Protein AF-0000000070113995 (afdb_homodimer)

Organism: Actinoplanes teichomyceticus (NCBI:txid1867)

Solvent-accessible surface area (backbone atoms only — not comparable to full-atom values): 14780 Å² total; per-residue (Å²): 109,65,54,59,33,52,39,39,31,74,64,71,36,74,70,46,61,69,56,45,50,54,29,48,50,54,39,71,70,33,90,51,42,47,80,46,74,40,69,58,97,86,38,68,43,28,41,28,31,38,36,53,45,68,35,85,77,48,83,46,23,35,23,35,48,79,43,74,37,54,35,78,94,52,57,94,68,55,53,63,59,52,44,51,50,53,49,49,50,52,28,47,75,70,44,25,47,31,38,37,36,67,44,56,58,85,44,57,68,60,50,54,50,42,43,75,74,59,30,40,73,41,49,88,54,30,42,38,29,38,30,75,52,78,81,125,109,64,54,58,33,53,39,40,32,72,65,70,36,74,71,48,60,70,56,44,50,53,29,48,50,55,38,71,70,33,90,52,42,46,81,46,74,38,69,58,97,86,38,67,43,28,41,28,31,37,37,54,46,68,37,85,78,48,84,47,22,35,22,35,47,78,44,74,36,55,37,80,93,51,57,94,69,55,56,64,59,51,43,51,50,50,50,49,52,53,29,47,75,71,44,26,46,30,39,37,37,68,43,54,60,84,44,56,69,62,49,53,52,41,44,75,74,60,32,40,72,41,49,88,54,30,43,38,29,38,32,75,51,76,80,125

Nearest PDB structures (foldseek):
  8a9n-assembly1_B  TM=8.937E-01  e=6.162E-08  Acinetobacter baumannii
  7n1l-assembly7_P  TM=8.438E-01  e=1.157E-08  Brucella abortus 2308
  8a9o-assembly1_A  TM=8.993E-01  e=1.031E-07  Acinetobacter baumannii
  8a9o-assembly1_B  TM=8.921E-01  e=9.666E-08  Acinetobacter baumannii
  4yfj-assembly1_A  TM=7.568E-01  e=9.543E-09  Pseudomonas aeruginosa

Sequence (272 aa):
MPALTALLGQLGYPTTETSVRERLDLWLDEPCSWLIGADDDGALVGVAALHVLPLLERTGRMGRLVALVVDQRYRGRGVGRSLVTAAEEQARAAGCVKMEVTSSRTRTRTHEFYKLLGYEDICSSSARFVKPFTTGMPALTALLGQLGYPTTETSVRERLDLWLDEPCSWLIGADDDGALVGVAALHVLPLLERTGRMGRLVALVVDQRYRGRGVGRSLVTAAEEQARAAGCVKMEVTSSRTRTRTHEFYKLLGYEDICSSSARFVKPFTTG

Radius of gyration: 19.04 Å; Cα contacts (8 Å, |Δi|>4): 532; chains: 2; bounding box: 45×62×41 Å

InterPro domains:
  IPR000182 GNAT domain [PF00583] (15-119)
  IPR000182 GNAT domain [PS51186] (1-136)
  IPR016181 Acyl-CoA N-acyltransferase [SSF55729] (9-123)
  IPR050832 Bacterial Acetyltransferase [PTHR43877] (29-122)

Secondary structure (DSSP, 8-state):
-HHHHHHHHHHT----HHHHHHHHHHHHT-TTEEEEEEEETTEEEEEEEEEEEE-SSSSSEEEEEEEEEE-GGGTTTTHHHHHHHHHHHHHHHTTEEEEEEEEETT-HHHHHHHHHTT-EE-TTTEEEEEEE----/-HHHHHHHHHHT----HHHHHHHHHHHHT-TTEEEEEEEETTEEEEEEEEEEEE-SSSSSEEEEEEEEEE-GGGTTTTHHHHHHHHHHHHHHHTTEEEEEEEEETT-HHHHHHHHHTT-EE-TTTEEEEEEE----

Structure (mmCIF, N/CA/C/O backbone):
data_AF-0000000070113995-model_v1
#
loop_
_entity.id
_entity.type
_entity.pdbx_description
1 polymer 'N-acetylglutamate synthase-like GNAT family acetyltransferase'
#
loop_
_atom_site.group_PDB
_atom_site.id
_atom_site.type_symbol
_atom_site.label_atom_id
_atom_site.label_alt_id
_atom_site.label_comp_id
_atom_site.label_asym_id
_atom_site.label_entity_id
_atom_site.label_seq_id
_atom_site.pdbx_PDB_ins_code
_atom_site.Cartn_x
_atom_site.Cartn_y
_atom_site.Cartn_z
_atom_site.occupancy
_atom_site.B_iso_or_equiv
_atom_site.auth_seq_id
_atom_site.auth_comp_id
_atom_site.auth_asym_id
_atom_site.auth_atom_id
_atom_site.pdbx_PDB_model_num
ATOM 1 N N . MET A 1 1 ? -2.244 15.961 21.953 1 78.31 1 MET A N 1
ATOM 2 C CA . MET A 1 1 ? -2.887 15.148 20.922 1 78.31 1 MET A CA 1
ATOM 3 C C . MET A 1 1 ? -3.781 16 20.031 1 78.31 1 MET A C 1
ATOM 5 O O . MET A 1 1 ? -4.086 15.617 18.906 1 78.31 1 MET A O 1
ATOM 9 N N . PRO A 1 2 ? -4.09 17.219 20.516 1 87.56 2 PRO A N 1
ATOM 10 C CA . PRO A 1 2 ? -4.953 18.109 19.734 1 87.56 2 PRO A CA 1
ATOM 11 C C . PRO A 1 2 ? -4.332 18.516 18.406 1 87.56 2 PRO A C 1
ATOM 13 O O . PRO A 1 2 ? -5.039 18.641 17.406 1 87.56 2 PRO A O 1
ATOM 16 N N . ALA A 1 3 ? -3.051 18.609 18.391 1 94.5 3 ALA A N 1
ATOM 17 C CA . ALA A 1 3 ? -2.402 19.094 17.172 1 94.5 3 ALA A CA 1
ATOM 18 C C . ALA A 1 3 ? -2.543 18.062 16.047 1 94.5 3 ALA A C 1
ATOM 20 O O . ALA A 1 3 ? -2.852 18.438 14.914 1 94.5 3 ALA A O 1
ATOM 21 N N . LEU A 1 4 ? -2.391 16.844 16.406 1 95.5 4 LEU A N 1
ATOM 22 C CA . LEU A 1 4 ? -2.531 15.805 15.398 1 95.5 4 LEU A CA 1
ATOM 23 C C . LEU A 1 4 ? -3.979 15.688 14.93 1 95.5 4 LEU A C 1
ATOM 25 O O . LEU A 1 4 ? -4.238 15.508 13.734 1 95.5 4 LEU A O 1
ATOM 29 N N . THR A 1 5 ? -4.887 15.852 15.852 1 96.94 5 THR A N 1
ATOM 30 C CA . THR A 1 5 ? -6.305 15.828 15.508 1 96.94 5 THR A CA 1
ATOM 31 C C . THR A 1 5 ? -6.637 16.938 14.508 1 96.94 5 THR A C 1
ATOM 33 O O . THR A 1 5 ? -7.312 16.688 13.508 1 96.94 5 THR A O 1
ATOM 36 N N . ALA A 1 6 ? -6.121 18.062 14.789 1 97.06 6 ALA A N 1
ATOM 37 C CA . ALA A 1 6 ? -6.344 19.203 13.906 1 97.06 6 ALA A CA 1
ATOM 38 C C . ALA A 1 6 ? -5.715 18.969 12.539 1 97.06 6 ALA A C 1
ATOM 40 O O . ALA A 1 6 ? -6.312 19.297 11.508 1 97.06 6 ALA A O 1
ATOM 41 N N . LEU A 1 7 ? -4.551 18.422 12.508 1 97.56 7 LEU A N 1
ATOM 42 C CA . LEU A 1 7 ? -3.854 18.141 11.258 1 97.56 7 LEU A CA 1
ATOM 43 C C . LEU A 1 7 ? -4.633 17.141 10.414 1 97.56 7 LEU A C 1
ATOM 45 O O . LEU A 1 7 ? -4.801 17.328 9.211 1 97.56 7 LEU A O 1
ATOM 49 N N . LEU A 1 8 ? -5.129 16.094 11.062 1 96.81 8 LEU A N 1
ATOM 50 C CA . LEU A 1 8 ? -5.895 15.102 10.32 1 96.81 8 LEU A CA 1
ATOM 51 C C . LEU A 1 8 ? -7.184 15.711 9.773 1 96.81 8 LEU A C 1
ATOM 53 O O . LEU A 1 8 ? -7.633 15.352 8.68 1 96.81 8 LEU A O 1
ATOM 57 N N . GLY A 1 9 ? -7.762 16.578 10.539 1 96.62 9 GLY A N 1
ATOM 58 C CA . GLY A 1 9 ? -8.891 17.344 10.016 1 96.62 9 GLY A CA 1
ATOM 59 C C . GLY A 1 9 ? -8.547 18.125 8.766 1 96.62 9 GLY A C 1
ATOM 60 O O . GLY A 1 9 ? -9.312 18.125 7.797 1 96.62 9 GLY A O 1
ATOM 61 N N . GLN A 1 10 ? -7.406 18.781 8.734 1 96.44 10 GLN A N 1
ATOM 62 C CA . GLN A 1 10 ? -6.957 19.562 7.586 1 96.44 10 GLN A CA 1
ATOM 63 C C . GLN A 1 10 ? -6.645 18.656 6.395 1 96.44 10 GLN A C 1
ATOM 65 O O . GLN A 1 10 ? -6.734 19.094 5.242 1 96.44 10 GLN A O 1
ATOM 70 N N . LEU A 1 11 ? -6.285 17.422 6.688 1 95.31 11 LEU A N 1
ATOM 71 C CA . LEU A 1 11 ? -6.031 16.438 5.633 1 95.31 11 LEU A CA 1
ATOM 72 C C . LEU A 1 11 ? -7.324 16.047 4.934 1 95.31 11 LEU A C 1
ATOM 74 O O . LEU A 1 11 ? -7.297 15.531 3.812 1 95.31 11 LEU A O 1
ATOM 78 N N . GLY A 1 12 ? -8.438 16.297 5.602 1 94.12 12 GLY A N 1
ATOM 79 C CA . GLY A 1 12 ? -9.734 15.977 5.02 1 94.12 12 GLY A CA 1
ATOM 80 C C . GLY A 1 12 ? -10.469 14.883 5.762 1 94.12 12 GLY A C 1
ATOM 81 O O . GLY A 1 12 ? -11.469 14.352 5.266 1 94.12 12 GLY A O 1
ATOM 82 N N . TYR A 1 13 ? -9.969 14.562 6.98 1 94.62 13 TYR A N 1
ATOM 83 C CA . TYR A 1 13 ? -10.57 13.477 7.754 1 94.62 13 TYR A CA 1
ATOM 84 C C . TYR A 1 13 ? -10.875 13.93 9.18 1 94.62 13 TYR A C 1
ATOM 86 O O . TYR A 1 13 ? -10.211 13.5 10.125 1 94.62 13 TYR A O 1
ATOM 94 N N . PRO A 1 14 ? -11.898 14.781 9.234 1 93.25 14 PRO A N 1
ATOM 95 C CA . PRO A 1 14 ? -12.266 15.203 10.586 1 93.25 14 PRO A CA 1
ATOM 96 C C . PRO A 1 14 ? -12.523 14.023 11.523 1 93.25 14 PRO A C 1
ATOM 98 O O . PRO A 1 14 ? -13.094 13.016 11.109 1 93.25 14 PRO A O 1
ATOM 101 N N . THR A 1 15 ? -11.992 14.125 12.711 1 94.62 15 THR A N 1
ATOM 102 C CA . THR A 1 15 ? -12.031 13.023 13.672 1 94.62 15 THR A CA 1
ATOM 103 C C . THR A 1 15 ? -11.977 13.555 15.102 1 94.62 15 THR A C 1
ATOM 105 O O . THR A 1 15 ? -12.008 14.766 15.32 1 94.62 15 THR A O 1
ATOM 108 N N . THR A 1 16 ? -12.008 12.68 16.078 1 95.75 16 THR A N 1
ATOM 109 C CA . THR A 1 16 ? -11.961 13.031 17.5 1 95.75 16 THR A CA 1
ATOM 110 C C . THR A 1 16 ? -10.602 12.672 18.094 1 95.75 16 THR A C 1
ATOM 112 O O . THR A 1 16 ? -9.867 11.859 17.531 1 95.75 16 THR A O 1
ATOM 115 N N . GLU A 1 17 ? -10.336 13.281 19.188 1 95.94 17 GLU A N 1
ATOM 116 C CA . GLU A 1 17 ? -9.078 12.969 19.859 1 95.94 17 GLU A CA 1
ATOM 117 C C . GLU A 1 17 ? -9.023 11.5 20.266 1 95.94 17 GLU A C 1
ATOM 119 O O . GLU A 1 17 ? -7.961 10.875 20.219 1 95.94 17 GLU A O 1
ATOM 124 N N . THR A 1 18 ? -10.18 11 20.672 1 95.94 18 THR A N 1
ATOM 125 C CA . THR A 1 18 ? -10.242 9.602 21.078 1 95.94 18 THR A CA 1
ATOM 126 C C . THR A 1 18 ? -9.898 8.68 19.922 1 95.94 18 THR A C 1
ATOM 128 O O . THR A 1 18 ? -9.086 7.77 20.047 1 95.94 18 THR A O 1
ATOM 131 N N . SER A 1 19 ? -10.469 8.961 18.797 1 95.81 19 SER A N 1
ATOM 132 C CA . SER A 1 19 ? -10.195 8.156 17.609 1 95.81 19 SER A CA 1
ATOM 133 C C . SER A 1 19 ? -8.742 8.289 17.172 1 95.81 19 SER A C 1
ATOM 135 O O . SER A 1 19 ? -8.125 7.309 16.75 1 95.81 19 SER A O 1
ATOM 137 N N . VAL A 1 20 ? -8.258 9.484 17.297 1 95.94 20 VAL A N 1
ATOM 138 C CA . VAL A 1 20 ? -6.875 9.727 16.906 1 95.94 20 VAL A CA 1
ATOM 139 C C . VAL A 1 20 ? -5.941 8.93 17.812 1 95.94 20 VAL A C 1
ATOM 141 O O . VAL A 1 20 ? -4.957 8.344 17.344 1 95.94 20 VAL A O 1
ATOM 144 N N . ARG A 1 21 ? -6.23 8.875 19.047 1 94.94 21 ARG A N 1
ATOM 145 C CA . ARG A 1 21 ? -5.422 8.094 19.984 1 94.94 21 ARG A CA 1
ATOM 146 C C . ARG A 1 21 ? -5.422 6.617 19.609 1 94.94 21 ARG A C 1
ATOM 148 O O . ARG A 1 21 ? -4.375 5.969 19.625 1 94.94 21 ARG A O 1
ATOM 155 N N . GLU A 1 22 ? -6.527 6.125 19.25 1 94.31 22 GLU A N 1
ATOM 156 C CA . GLU A 1 22 ? -6.648 4.73 18.844 1 94.31 22 GLU A CA 1
ATOM 157 C C . GLU A 1 22 ? -5.82 4.457 17.594 1 94.31 22 GLU A C 1
ATOM 159 O O . GLU A 1 22 ? -5.117 3.445 17.516 1 94.31 22 GLU A O 1
ATOM 164 N N . ARG A 1 23 ? -5.922 5.367 16.703 1 94.69 23 ARG A N 1
ATOM 165 C CA . ARG A 1 23 ? -5.176 5.223 15.453 1 94.69 23 ARG A CA 1
ATOM 166 C C . ARG A 1 23 ? -3.674 5.305 15.703 1 94.69 23 ARG A C 1
ATOM 168 O O . ARG A 1 23 ? -2.898 4.547 15.109 1 94.69 23 ARG A O 1
ATOM 175 N N . LEU A 1 24 ? -3.334 6.199 16.547 1 93.75 24 LEU A N 1
ATOM 176 C CA . LEU A 1 24 ? -1.927 6.352 16.891 1 93.75 24 LEU A CA 1
ATOM 177 C C . LEU A 1 24 ? -1.391 5.086 17.547 1 93.75 24 LEU A C 1
ATOM 179 O O . LEU A 1 24 ? -0.279 4.645 17.25 1 93.75 24 LEU A O 1
ATOM 183 N N . ASP A 1 25 ? -2.148 4.492 18.375 1 92.62 25 ASP A N 1
ATOM 184 C CA . ASP A 1 25 ? -1.747 3.248 19.031 1 92.62 25 ASP A CA 1
ATOM 185 C C . ASP A 1 25 ? -1.516 2.143 18 1 92.62 25 ASP A C 1
ATOM 187 O O . ASP A 1 25 ? -0.512 1.431 18.062 1 92.62 25 ASP A O 1
ATOM 191 N N . LEU A 1 26 ? -2.41 2.041 17.062 1 90.12 26 LEU A N 1
ATOM 192 C CA . LEU A 1 26 ? -2.268 1.046 16.016 1 90.12 26 LEU A CA 1
ATOM 193 C C . LEU A 1 26 ? -1.009 1.303 15.188 1 90.12 26 LEU A C 1
ATOM 195 O O . LEU A 1 26 ? -0.277 0.367 14.859 1 90.12 26 LEU A O 1
ATOM 199 N N . TRP A 1 27 ? -0.804 2.557 14.945 1 92.38 27 TRP A N 1
ATOM 200 C CA . TRP A 1 27 ? 0.33 2.936 14.109 1 92.38 27 TRP A CA 1
ATOM 201 C C . TRP A 1 27 ? 1.648 2.686 14.836 1 92.38 27 TRP A C 1
ATOM 203 O O . TRP A 1 27 ? 2.58 2.117 14.258 1 92.38 27 TRP A O 1
ATOM 213 N N . LEU A 1 28 ? 1.677 3.037 16.047 1 89.31 28 LEU A N 1
ATOM 214 C CA . LEU A 1 28 ? 2.916 2.961 16.812 1 89.31 28 LEU A CA 1
ATOM 215 C C . LEU A 1 28 ? 3.23 1.519 17.188 1 89.31 28 LEU A C 1
ATOM 217 O O . LEU A 1 28 ? 4.387 1.179 17.453 1 89.31 28 LEU A O 1
ATOM 221 N N . ASP A 1 29 ? 2.301 0.666 17.172 1 88.56 29 ASP A N 1
ATOM 222 C CA . ASP A 1 29 ? 2.48 -0.744 17.5 1 88.56 29 ASP A CA 1
ATOM 223 C C . ASP A 1 29 ? 2.971 -1.537 16.297 1 88.56 29 ASP A C 1
ATOM 225 O O . ASP A 1 29 ? 3.328 -2.711 16.422 1 88.56 29 ASP A O 1
ATOM 229 N N . GLU A 1 30 ? 2.979 -0.897 15.203 1 90.25 30 GLU A N 1
ATOM 230 C CA . GLU A 1 30 ? 3.379 -1.572 13.969 1 90.25 30 GLU A CA 1
ATOM 231 C C . GLU A 1 30 ? 4.855 -1.342 13.672 1 90.25 30 GLU A C 1
ATOM 233 O O . GLU A 1 30 ? 5.262 -0.227 13.336 1 90.25 30 GLU A O 1
ATOM 238 N N . PRO A 1 31 ? 5.699 -2.393 13.711 1 87.69 31 PRO A N 1
ATOM 239 C CA . PRO A 1 31 ? 7.148 -2.213 13.57 1 87.69 31 PRO A CA 1
ATOM 240 C C . PRO A 1 31 ? 7.547 -1.657 12.211 1 87.69 31 PRO A C 1
ATOM 242 O O . PRO A 1 31 ? 8.625 -1.08 12.062 1 87.69 31 PRO A O 1
ATOM 245 N N . CYS A 1 32 ? 6.77 -1.752 11.219 1 91.31 32 CYS A N 1
ATOM 246 C CA . CYS A 1 32 ? 7.137 -1.307 9.875 1 91.31 32 CYS A CA 1
ATOM 247 C C . CYS A 1 32 ? 6.531 0.06 9.57 1 91.31 32 CYS A C 1
ATOM 249 O O . CYS A 1 32 ? 6.438 0.457 8.414 1 91.31 32 CYS A O 1
ATOM 251 N N . SER A 1 33 ? 6.148 0.762 10.68 1 95.44 33 SER A N 1
ATOM 252 C CA . SER A 1 33 ? 5.508 2.061 10.5 1 95.44 33 SER A CA 1
ATOM 253 C C . SER A 1 33 ? 6.262 3.158 11.242 1 95.44 33 SER A C 1
ATOM 255 O O . SER A 1 33 ? 6.816 2.922 12.312 1 95.44 33 SER A O 1
ATOM 257 N N . TRP A 1 34 ? 6.258 4.367 10.633 1 96.5 34 TRP A N 1
ATOM 258 C CA . TRP A 1 34 ? 6.867 5.547 11.242 1 96.5 34 TRP A CA 1
ATOM 259 C C . TRP A 1 34 ? 5.953 6.762 11.109 1 96.5 34 TRP A C 1
ATOM 261 O O . TRP A 1 34 ? 5.344 6.977 10.055 1 96.5 34 TRP A O 1
ATOM 271 N N . LEU A 1 35 ? 5.844 7.434 12.203 1 96.56 35 LEU A N 1
ATOM 272 C CA . LEU A 1 35 ? 5.246 8.766 12.195 1 96.56 35 LEU A CA 1
ATOM 273 C C . LEU A 1 35 ? 6.316 9.836 12.375 1 96.56 35 LEU A C 1
ATOM 275 O O . LEU A 1 35 ? 6.992 9.883 13.406 1 96.56 35 LEU A O 1
ATOM 279 N N . ILE A 1 36 ? 6.426 10.672 11.344 1 97.62 36 ILE A N 1
ATOM 280 C CA . ILE A 1 36 ? 7.438 11.719 11.336 1 97.62 36 ILE A CA 1
ATOM 281 C C . ILE A 1 36 ? 6.773 13.078 11.531 1 97.62 36 ILE A C 1
ATOM 283 O O . ILE A 1 36 ? 5.902 13.469 10.742 1 97.62 36 ILE A O 1
ATOM 287 N N . GLY A 1 37 ? 7.195 13.766 12.539 1 97.69 37 GLY A N 1
ATOM 288 C CA . GLY A 1 37 ? 6.609 15.062 12.852 1 97.69 37 GLY A CA 1
ATOM 289 C C . GLY A 1 37 ? 7.539 16.219 12.539 1 97.69 37 GLY A C 1
ATOM 290 O O . GLY A 1 37 ? 8.758 16.109 12.68 1 97.69 37 GLY A O 1
ATOM 291 N N . ALA A 1 38 ? 6.918 17.281 12.023 1 98.25 38 ALA A N 1
ATOM 292 C CA . ALA A 1 38 ? 7.594 18.578 11.93 1 98.25 38 ALA A CA 1
ATOM 293 C C . ALA A 1 38 ? 7.234 19.469 13.117 1 98.25 38 ALA A C 1
ATOM 295 O O . ALA A 1 38 ? 6.055 19.656 13.422 1 98.25 38 ALA A O 1
ATOM 296 N N . ASP A 1 39 ? 8.211 19.984 13.695 1 96.75 39 ASP A N 1
ATOM 297 C CA . ASP A 1 39 ? 8.047 20.781 14.898 1 96.75 39 ASP A CA 1
ATOM 298 C C . ASP A 1 39 ? 8.523 22.219 14.672 1 96.75 39 ASP A C 1
ATOM 300 O O . ASP A 1 39 ? 9.57 22.438 14.055 1 96.75 39 ASP A O 1
ATOM 304 N N . ASP A 1 40 ? 7.652 23.125 14.969 1 96.25 40 ASP A N 1
ATOM 305 C CA . ASP A 1 40 ? 8.047 24.531 15.016 1 96.25 40 ASP A CA 1
ATOM 306 C C . ASP A 1 40 ? 7.953 25.078 16.438 1 96.25 40 ASP A C 1
ATOM 308 O O . ASP A 1 40 ? 6.871 25.469 16.891 1 96.25 40 ASP A O 1
ATOM 312 N N . ASP A 1 41 ? 9.172 25.172 17.141 1 95.19 41 ASP A N 1
ATOM 313 C CA . ASP A 1 41 ? 9.266 25.719 18.484 1 95.19 41 ASP A CA 1
ATOM 314 C C . ASP A 1 41 ? 8.312 24.984 19.438 1 95.19 41 ASP A C 1
ATOM 316 O O . ASP A 1 41 ? 7.547 25.625 20.156 1 95.19 41 ASP A O 1
ATOM 320 N N . GLY A 1 42 ? 8.156 23.656 19.297 1 94.31 42 GLY A N 1
ATOM 321 C CA . GLY A 1 42 ? 7.371 22.828 20.203 1 94.31 42 GLY A CA 1
ATOM 322 C C . GLY A 1 42 ? 5.988 22.516 19.672 1 94.31 42 GLY A C 1
ATOM 323 O O . GLY A 1 42 ? 5.277 21.672 20.25 1 94.31 42 GLY A O 1
ATOM 324 N N . ALA A 1 43 ? 5.641 23.172 18.609 1 95.56 43 ALA A N 1
ATOM 325 C CA . ALA A 1 43 ? 4.324 22.938 18.016 1 95.56 43 ALA A CA 1
ATOM 326 C C . ALA A 1 43 ? 4.414 21.969 16.844 1 95.56 43 ALA A C 1
ATOM 328 O O . ALA A 1 43 ? 5.262 22.125 15.961 1 95.56 43 ALA A O 1
ATOM 329 N N . LEU A 1 44 ? 3.586 20.938 16.875 1 97.56 44 LEU A N 1
ATOM 330 C CA . LEU A 1 44 ? 3.479 20.031 15.734 1 97.56 44 LEU A CA 1
ATOM 331 C C . LEU A 1 44 ? 2.791 20.734 14.555 1 97.56 44 LEU A C 1
ATOM 333 O O . LEU A 1 44 ? 1.606 21.062 14.633 1 97.56 44 LEU A O 1
ATOM 337 N N . VAL A 1 45 ? 3.57 20.906 13.461 1 98.25 45 VAL A N 1
ATOM 338 C CA . VAL A 1 45 ? 3.018 21.703 12.383 1 98.25 45 VAL A CA 1
ATOM 339 C C . VAL A 1 45 ? 2.836 20.844 11.133 1 98.25 45 VAL A C 1
ATOM 341 O O . VAL A 1 45 ? 2.34 21.312 10.109 1 98.25 45 VAL A O 1
ATOM 344 N N . GLY A 1 46 ? 3.244 19.609 11.172 1 98.5 46 GLY A N 1
ATOM 345 C CA . GLY A 1 46 ? 3.064 18.672 10.07 1 98.5 46 GLY A CA 1
ATOM 346 C C . GLY A 1 46 ? 3.4 17.234 10.445 1 98.5 46 GLY A C 1
ATOM 347 O O . GLY A 1 46 ? 4.07 17 11.453 1 98.5 46 GLY A O 1
ATOM 348 N N . VAL A 1 47 ? 2.893 16.344 9.68 1 98.06 47 VAL A N 1
ATOM 349 C CA . VAL A 1 47 ? 3.146 14.922 9.93 1 98.06 47 VAL A CA 1
ATOM 350 C C . VAL A 1 47 ? 3.191 14.164 8.602 1 98.06 47 VAL A C 1
ATOM 352 O O . VAL A 1 47 ? 2.473 14.508 7.66 1 98.06 47 VAL A O 1
ATOM 355 N N . ALA A 1 48 ? 4.121 13.258 8.508 1 98.38 48 ALA A N 1
ATOM 356 C CA . ALA A 1 48 ? 4.176 12.234 7.469 1 98.38 48 ALA A CA 1
ATOM 357 C C . ALA A 1 48 ? 4.094 10.836 8.07 1 98.38 48 ALA A C 1
ATOM 359 O O . ALA A 1 48 ? 4.738 10.555 9.086 1 98.38 48 ALA A O 1
ATOM 360 N N . ALA A 1 49 ? 3.268 10.008 7.547 1 98.06 49 ALA A N 1
ATOM 361 C CA . ALA A 1 49 ? 3.129 8.625 8 1 98.06 49 ALA A CA 1
ATOM 362 C C . ALA A 1 49 ? 3.627 7.648 6.941 1 98.06 49 ALA A C 1
ATOM 364 O O . ALA A 1 49 ? 3.115 7.625 5.82 1 98.06 49 ALA A O 1
ATOM 365 N N . LEU A 1 50 ? 4.617 6.848 7.309 1 98.25 50 LEU A N 1
ATOM 366 C CA . LEU A 1 50 ? 5.293 5.926 6.402 1 98.25 50 LEU A CA 1
ATOM 367 C C . LEU A 1 50 ? 5.102 4.48 6.852 1 98.25 50 LEU A C 1
ATOM 369 O O . LEU A 1 50 ? 5.234 4.172 8.039 1 98.25 50 LEU A O 1
ATOM 373 N N . HIS A 1 51 ? 4.688 3.676 5.938 1 97.81 51 HIS A N 1
ATOM 374 C CA . HIS A 1 51 ? 4.688 2.234 6.156 1 97.81 51 HIS A CA 1
ATOM 375 C C . HIS A 1 51 ? 5.531 1.518 5.105 1 97.81 51 HIS A C 1
ATOM 377 O O . HIS A 1 51 ? 5.465 1.847 3.92 1 97.81 51 HIS A O 1
ATOM 383 N N . VAL A 1 52 ? 6.328 0.566 5.586 1 96.88 52 VAL A N 1
ATOM 384 C CA . VAL A 1 52 ? 7.203 -0.178 4.688 1 96.88 52 VAL A CA 1
ATOM 385 C C . VAL A 1 52 ? 6.707 -1.615 4.551 1 96.88 52 VAL A C 1
ATOM 387 O O . VAL A 1 52 ? 6.316 -2.238 5.543 1 96.88 52 VAL A O 1
ATOM 390 N N . LEU A 1 53 ? 6.707 -2.152 3.336 1 96.44 53 LEU A N 1
ATOM 391 C CA . LEU A 1 53 ? 6.293 -3.531 3.096 1 96.44 53 LEU A CA 1
ATOM 392 C C . LEU A 1 53 ? 7.242 -4.223 2.125 1 96.44 53 LEU A C 1
ATOM 394 O O . LEU A 1 53 ? 7.809 -3.576 1.238 1 96.44 53 LEU A O 1
ATOM 398 N N . PRO A 1 54 ? 7.434 -5.539 2.283 1 95.38 54 PRO A N 1
ATOM 399 C CA . PRO A 1 54 ? 8.305 -6.266 1.36 1 95.38 54 PRO A CA 1
ATOM 400 C C . PRO A 1 54 ? 7.676 -6.473 -0.014 1 95.38 54 PRO A C 1
ATOM 402 O O . PRO A 1 54 ? 6.449 -6.527 -0.132 1 95.38 54 PRO A O 1
ATOM 405 N N . LEU A 1 55 ? 8.516 -6.547 -0.991 1 94.31 55 LEU A N 1
ATOM 406 C CA . LEU A 1 55 ? 8.094 -6.855 -2.354 1 94.31 55 LEU A CA 1
ATOM 407 C C . LEU A 1 55 ? 8.312 -8.336 -2.666 1 94.31 55 LEU A C 1
ATOM 409 O O . LEU A 1 55 ? 9.188 -8.977 -2.084 1 94.31 55 LEU A O 1
ATOM 413 N N . LEU A 1 56 ? 7.477 -8.82 -3.516 1 92.69 56 LEU A N 1
ATOM 414 C CA . LEU A 1 56 ? 7.688 -10.195 -3.945 1 92.69 56 LEU A CA 1
ATOM 415 C C . LEU A 1 56 ? 8.156 -10.25 -5.395 1 92.69 56 LEU A C 1
ATOM 417 O O . LEU A 1 56 ? 8.734 -11.25 -5.828 1 92.69 56 LEU A O 1
ATOM 421 N N . GLU A 1 57 ? 7.91 -9.141 -6.141 1 89.56 57 GLU A N 1
ATOM 422 C CA . GLU A 1 57 ? 8.273 -9.109 -7.551 1 89.56 57 GLU A CA 1
ATOM 423 C C . GLU A 1 57 ? 9.758 -8.812 -7.734 1 89.56 57 GLU A C 1
ATOM 425 O O . GLU A 1 57 ? 10.32 -9.047 -8.805 1 89.56 57 GLU A O 1
ATOM 430 N N . ARG A 1 58 ? 10.398 -8.266 -6.793 1 90.5 58 ARG A N 1
ATOM 431 C CA . ARG A 1 58 ? 11.836 -8.031 -6.754 1 90.5 58 ARG A CA 1
ATOM 432 C C . ARG A 1 58 ? 12.352 -8.016 -5.32 1 90.5 58 ARG A C 1
ATOM 434 O O . ARG A 1 58 ? 11.57 -7.863 -4.375 1 90.5 58 ARG A O 1
ATOM 441 N N . THR A 1 59 ? 13.664 -8.188 -5.227 1 92.88 59 THR A N 1
ATOM 442 C CA . THR A 1 59 ? 14.258 -8.156 -3.893 1 92.88 59 THR A CA 1
ATOM 443 C C . THR A 1 59 ? 14.258 -6.73 -3.336 1 92.88 59 THR A C 1
ATOM 445 O O . THR A 1 59 ? 14.773 -5.812 -3.973 1 92.88 59 THR A O 1
ATOM 448 N N . GLY A 1 60 ? 13.68 -6.547 -2.205 1 93.81 60 GLY A N 1
ATOM 449 C CA . GLY A 1 60 ? 13.609 -5.242 -1.566 1 93.81 60 GLY A CA 1
ATOM 450 C C . GLY A 1 60 ? 12.258 -4.945 -0.949 1 93.81 60 GLY A C 1
ATOM 451 O O . GLY A 1 60 ? 11.469 -5.859 -0.707 1 93.81 60 GLY A O 1
ATOM 452 N N . ARG A 1 61 ? 12.117 -3.658 -0.604 1 96.19 61 ARG A N 1
ATOM 453 C CA . ARG A 1 61 ? 10.891 -3.176 0.02 1 96.19 61 ARG A CA 1
ATOM 454 C C . ARG A 1 61 ? 10.367 -1.93 -0.688 1 96.19 61 ARG A C 1
ATOM 456 O O . ARG A 1 61 ? 11.039 -1.38 -1.562 1 96.19 61 ARG A O 1
ATOM 463 N N . MET A 1 62 ? 9.156 -1.606 -0.396 1 97.19 62 MET A N 1
ATOM 464 C CA . MET A 1 62 ? 8.562 -0.351 -0.844 1 97.19 62 MET A CA 1
ATOM 465 C C . MET A 1 62 ? 8.031 0.454 0.339 1 97.19 62 MET A C 1
ATOM 467 O O . MET A 1 62 ? 7.566 -0.118 1.325 1 97.19 62 MET A O 1
ATOM 471 N N . GLY A 1 63 ? 8.258 1.75 0.218 1 98.25 63 GLY A N 1
ATOM 472 C CA . GLY A 1 63 ? 7.656 2.652 1.187 1 98.25 63 GLY A CA 1
ATOM 473 C C . GLY A 1 63 ? 6.32 3.207 0.735 1 98.25 63 GLY A C 1
ATOM 474 O O . GLY A 1 63 ? 6.195 3.707 -0.385 1 98.25 63 GLY A O 1
ATOM 475 N N . ARG A 1 64 ? 5.34 3.072 1.561 1 98.44 64 ARG A N 1
ATOM 476 C CA . ARG A 1 64 ? 4.031 3.682 1.345 1 98.44 64 ARG A CA 1
ATOM 477 C C . ARG A 1 64 ? 3.838 4.902 2.238 1 98.44 64 ARG A C 1
ATOM 479 O O . ARG A 1 64 ? 3.77 4.777 3.463 1 98.44 64 ARG A O 1
ATOM 486 N N . LEU A 1 65 ? 3.838 6.086 1.631 1 98.44 65 LEU A N 1
ATOM 487 C CA . LEU A 1 65 ? 3.459 7.293 2.361 1 98.44 65 LEU A CA 1
ATOM 488 C C . LEU A 1 65 ? 1.943 7.402 2.482 1 98.44 65 LEU A C 1
ATOM 490 O O . LEU A 1 65 ? 1.262 7.746 1.515 1 98.44 65 LEU A O 1
ATOM 494 N N . VAL A 1 66 ? 1.41 7.176 3.682 1 97 66 VAL A N 1
ATOM 495 C CA . VAL A 1 66 ? -0.021 6.98 3.891 1 97 66 VAL A CA 1
ATOM 496 C C . VAL A 1 66 ? -0.684 8.32 4.219 1 97 66 VAL A C 1
ATOM 498 O O . VAL A 1 66 ? -1.902 8.461 4.09 1 97 66 VAL A O 1
ATOM 501 N N . ALA A 1 67 ? 0.092 9.25 4.727 1 96.88 67 ALA A N 1
ATOM 502 C CA . ALA A 1 67 ? -0.422 10.578 5.047 1 96.88 67 ALA A CA 1
ATOM 503 C C . ALA A 1 67 ? 0.688 11.617 4.996 1 96.88 67 ALA A C 1
ATOM 505 O O . ALA A 1 67 ? 1.831 11.344 5.367 1 96.88 67 ALA A O 1
ATOM 506 N N . LEU A 1 68 ? 0.356 12.75 4.5 1 98 68 LEU A N 1
ATOM 507 C CA . LEU A 1 68 ? 1.157 13.969 4.559 1 98 68 LEU A CA 1
ATOM 508 C C . LEU A 1 68 ? 0.273 15.195 4.77 1 98 68 LEU A C 1
ATOM 510 O O . LEU A 1 68 ? -0.61 15.477 3.955 1 98 68 LEU A O 1
ATOM 514 N N . VAL A 1 69 ? 0.534 15.867 5.887 1 97.69 69 VAL A N 1
ATOM 515 C CA . VAL A 1 69 ? -0.254 17.062 6.133 1 97.69 69 VAL A CA 1
ATOM 516 C C . VAL A 1 69 ? 0.605 18.109 6.84 1 97.69 69 VAL A C 1
ATOM 518 O O . VAL A 1 69 ? 1.396 17.781 7.727 1 97.69 69 VAL A O 1
ATOM 521 N N . VAL A 1 70 ? 0.549 19.266 6.34 1 98.25 70 VAL A N 1
ATOM 522 C CA . VAL A 1 70 ? 1.163 20.453 6.938 1 98.25 70 VAL A CA 1
ATOM 523 C C . VAL A 1 70 ? 0.079 21.453 7.348 1 98.25 70 VAL A C 1
ATOM 525 O O . VAL A 1 70 ? -0.865 21.688 6.594 1 98.25 70 VAL A O 1
ATOM 528 N N . ASP A 1 71 ? 0.209 21.938 8.516 1 98.19 71 ASP A N 1
ATOM 529 C CA . ASP A 1 71 ? -0.71 22.984 8.938 1 98.19 71 ASP A CA 1
ATOM 530 C C . ASP A 1 71 ? -0.811 24.094 7.887 1 98.19 71 ASP A C 1
ATOM 532 O O . ASP A 1 71 ? 0.203 24.516 7.328 1 98.19 71 ASP A O 1
ATOM 536 N N . GLN A 1 72 ? -2.031 24.516 7.645 1 97.38 72 GLN A N 1
ATOM 537 C CA . GLN A 1 72 ? -2.291 25.5 6.594 1 97.38 72 GLN A CA 1
ATOM 538 C C . GLN A 1 72 ? -1.45 26.766 6.789 1 97.38 72 GLN A C 1
ATOM 540 O O . GLN A 1 72 ? -1.016 27.375 5.82 1 97.38 72 GLN A O 1
ATOM 545 N N . ARG A 1 73 ? -1.133 27.156 8.047 1 96.94 73 ARG A N 1
ATOM 546 C CA . ARG A 1 73 ? -0.397 28.375 8.375 1 96.94 73 ARG A CA 1
ATOM 547 C C . ARG A 1 73 ? 1.078 28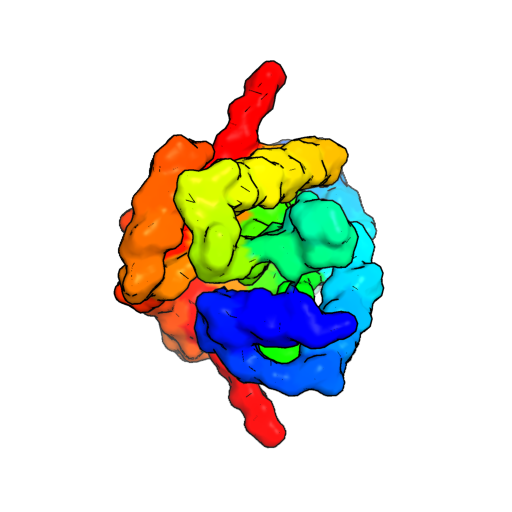.234 8.016 1 96.94 73 ARG A C 1
ATOM 549 O O . ARG A 1 73 ? 1.8 29.219 7.934 1 96.94 73 ARG A O 1
ATOM 556 N N . TYR A 1 74 ? 1.459 26.984 7.758 1 97.25 74 TYR A N 1
ATOM 557 C CA . TYR A 1 74 ? 2.883 26.75 7.562 1 97.25 74 TYR A CA 1
ATOM 558 C C . TYR A 1 74 ? 3.158 26.219 6.156 1 97.25 74 TYR A C 1
ATOM 560 O O . TYR A 1 74 ? 4.273 25.797 5.855 1 97.25 74 TYR A O 1
ATOM 568 N N . ARG A 1 75 ? 2.191 26.219 5.289 1 96.56 75 ARG A N 1
ATOM 569 C CA . ARG A 1 75 ? 2.359 25.734 3.924 1 96.56 75 ARG A CA 1
ATOM 570 C C . ARG A 1 75 ? 3.115 26.75 3.074 1 96.56 75 ARG A C 1
ATOM 572 O O . ARG A 1 75 ? 3.16 27.938 3.41 1 96.56 75 ARG A O 1
ATOM 579 N N . GLY A 1 76 ? 3.756 26.266 2.074 1 95.25 76 GLY A N 1
ATOM 580 C CA . GLY A 1 76 ? 4.527 27.125 1.198 1 95.25 76 GLY A CA 1
ATOM 581 C C . GLY A 1 76 ? 5.859 27.547 1.796 1 95.25 76 GLY A C 1
ATOM 582 O O . GLY A 1 76 ? 6.504 28.469 1.297 1 95.25 76 GLY A O 1
ATOM 583 N N . ARG A 1 77 ? 6.309 26.828 2.85 1 96.31 77 ARG A N 1
ATOM 584 C CA . ARG A 1 77 ? 7.535 27.203 3.553 1 96.31 77 ARG A CA 1
ATOM 585 C C . ARG A 1 77 ? 8.539 26.047 3.529 1 96.31 77 ARG A C 1
ATOM 587 O O . ARG A 1 77 ? 9.531 26.078 4.27 1 96.31 77 ARG A O 1
ATOM 594 N N . GLY A 1 78 ? 8.242 25 2.82 1 97.56 78 GLY A N 1
ATOM 595 C CA . GLY A 1 78 ? 9.188 23.906 2.676 1 97.56 78 GLY A CA 1
ATOM 596 C C . GLY A 1 78 ? 8.945 22.766 3.662 1 97.56 78 GLY A C 1
ATOM 597 O O . GLY A 1 78 ? 9.633 21.75 3.615 1 97.56 78 GLY A O 1
ATOM 598 N N . VAL A 1 79 ? 8 22.891 4.551 1 98.31 79 VAL A N 1
ATOM 599 C CA . VAL A 1 79 ? 7.73 21.891 5.582 1 98.31 79 VAL A CA 1
ATOM 600 C C . VAL A 1 79 ? 7.348 20.562 4.93 1 98.31 79 VAL A C 1
ATOM 602 O O . VAL A 1 79 ? 7.855 19.516 5.312 1 98.31 79 VAL A O 1
ATOM 605 N N . GLY A 1 80 ? 6.484 20.594 3.924 1 98.44 80 GLY A N 1
ATOM 606 C CA . GLY A 1 80 ? 6.078 19.391 3.217 1 98.44 80 GLY A CA 1
ATOM 607 C C . GLY A 1 80 ? 7.242 18.656 2.574 1 98.44 80 GLY A C 1
ATOM 608 O O . GLY A 1 80 ? 7.367 17.438 2.721 1 98.44 80 GLY A O 1
ATOM 609 N N . ARG A 1 81 ? 8.078 19.438 1.93 1 98.44 81 ARG A N 1
ATOM 610 C CA . ARG A 1 81 ? 9.258 18.859 1.286 1 98.44 81 ARG A CA 1
ATOM 611 C C . ARG A 1 81 ? 10.172 18.203 2.312 1 98.44 81 ARG A C 1
ATOM 613 O O . ARG A 1 81 ? 10.688 17.109 2.076 1 98.44 81 ARG A O 1
ATOM 620 N N . SER A 1 82 ? 10.359 18.859 3.422 1 98.56 82 SER A N 1
ATOM 621 C CA . SER A 1 82 ? 11.203 18.312 4.48 1 98.56 82 SER A CA 1
ATOM 622 C C . SER A 1 82 ? 10.633 17.016 5.023 1 98.56 82 SER A C 1
ATOM 624 O O . SER A 1 82 ? 11.383 16.062 5.281 1 98.56 82 SER A O 1
ATOM 626 N N . LEU A 1 83 ? 9.344 16.938 5.195 1 98.81 83 LEU A N 1
ATOM 627 C CA . LEU A 1 83 ? 8.68 15.734 5.699 1 98.81 83 LEU A CA 1
ATOM 628 C C . LEU A 1 83 ? 8.828 14.578 4.715 1 98.81 83 LEU A C 1
ATOM 630 O O . LEU A 1 83 ? 9.148 13.461 5.113 1 98.81 83 LEU A O 1
ATOM 634 N N . VAL A 1 84 ? 8.625 14.852 3.418 1 98.81 84 VAL A N 1
ATOM 635 C CA . VAL A 1 84 ? 8.734 13.805 2.408 1 98.81 84 VAL A CA 1
ATOM 636 C C . VAL A 1 84 ? 10.18 13.328 2.314 1 98.81 84 VAL A C 1
ATOM 638 O O . VAL A 1 84 ? 10.438 12.125 2.234 1 98.81 84 VAL A O 1
ATOM 641 N N . THR A 1 85 ? 11.109 14.258 2.375 1 98.62 85 THR A N 1
ATOM 642 C CA . THR A 1 85 ? 12.523 13.898 2.348 1 98.62 85 THR A CA 1
ATOM 643 C C . THR A 1 85 ? 12.875 12.984 3.52 1 98.62 85 THR A C 1
ATOM 645 O O . THR A 1 85 ? 13.547 11.969 3.342 1 98.62 85 THR A O 1
ATOM 648 N N . ALA A 1 86 ? 12.445 13.32 4.684 1 98.81 86 ALA A N 1
ATOM 649 C CA . ALA A 1 86 ? 12.688 12.5 5.867 1 98.81 86 ALA A CA 1
ATOM 650 C C . ALA A 1 86 ? 12.078 11.117 5.711 1 98.81 86 ALA A C 1
ATOM 652 O O . ALA A 1 86 ? 12.688 10.109 6.082 1 98.81 86 ALA A O 1
ATOM 653 N N . ALA A 1 87 ? 10.852 11.055 5.18 1 98.75 87 ALA A N 1
ATOM 654 C CA . ALA A 1 87 ? 10.195 9.773 4.934 1 98.75 87 ALA A CA 1
ATOM 655 C C . ALA A 1 87 ? 10.984 8.93 3.943 1 98.75 87 ALA A C 1
ATOM 657 O O . ALA A 1 87 ? 11.148 7.723 4.133 1 98.75 87 ALA A O 1
ATOM 658 N N . GLU A 1 88 ? 11.469 9.578 2.9 1 98.75 88 GLU A N 1
ATOM 659 C CA . GLU A 1 88 ? 12.266 8.875 1.9 1 98.75 88 GLU A CA 1
ATOM 660 C C . GLU A 1 88 ? 13.562 8.344 2.502 1 98.75 88 GLU A C 1
ATOM 662 O O . GLU A 1 88 ? 13.992 7.23 2.191 1 98.75 88 GLU A O 1
ATOM 667 N N . GLU A 1 89 ? 14.195 9.141 3.285 1 98.44 89 GLU A N 1
ATOM 668 C CA . GLU A 1 89 ? 15.422 8.703 3.949 1 98.44 89 GLU A CA 1
ATOM 669 C C . GLU A 1 89 ? 15.172 7.496 4.844 1 98.44 89 GLU A C 1
ATOM 671 O O . GLU A 1 89 ? 15.945 6.539 4.836 1 98.44 89 GLU A O 1
ATOM 676 N N . GLN A 1 90 ? 14.125 7.574 5.621 1 98.19 90 GLN A N 1
ATOM 677 C CA . GLN A 1 90 ? 13.742 6.445 6.465 1 98.19 90 GLN A CA 1
ATOM 678 C C . GLN A 1 90 ? 13.453 5.203 5.625 1 98.19 90 GLN A C 1
ATOM 680 O O . GLN A 1 90 ? 13.844 4.094 5.992 1 98.19 90 GLN A O 1
ATOM 685 N N . ALA A 1 91 ? 12.727 5.367 4.523 1 98.31 91 ALA A N 1
ATOM 686 C CA . ALA A 1 91 ? 12.406 4.262 3.619 1 98.31 91 ALA A CA 1
ATOM 687 C C . ALA A 1 91 ? 13.68 3.635 3.057 1 98.31 91 ALA A C 1
ATOM 689 O O . ALA A 1 91 ? 13.82 2.41 3.037 1 98.31 91 ALA A O 1
ATOM 690 N N . ARG A 1 92 ? 14.625 4.457 2.629 1 97.81 92 ARG A N 1
ATOM 691 C CA . ARG A 1 92 ? 15.898 3.955 2.115 1 97.81 92 ARG A CA 1
ATOM 692 C C . ARG A 1 92 ? 16.641 3.158 3.18 1 97.81 92 ARG A C 1
ATOM 694 O O . ARG A 1 92 ? 17.172 2.078 2.9 1 97.81 92 ARG A O 1
ATOM 701 N N . ALA A 1 93 ? 16.641 3.699 4.371 1 96.94 93 ALA A N 1
ATOM 702 C CA . ALA A 1 93 ? 17.312 3.027 5.48 1 96.94 93 ALA A CA 1
ATOM 7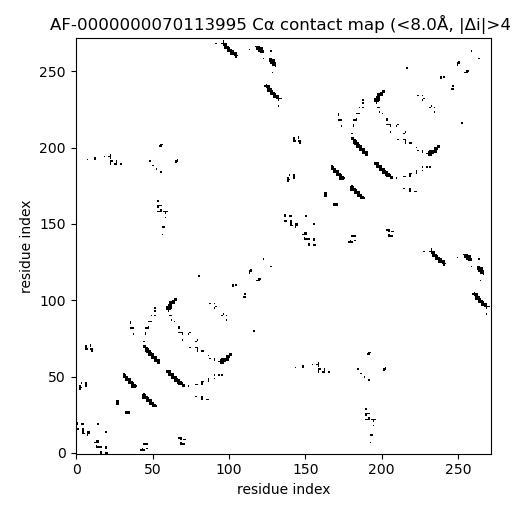03 C C . ALA A 1 93 ? 16.688 1.669 5.766 1 96.94 93 ALA A C 1
ATOM 705 O O . ALA A 1 93 ? 17.359 0.744 6.223 1 96.94 93 ALA A O 1
ATOM 706 N N . ALA A 1 94 ? 15.414 1.56 5.438 1 95 94 ALA A N 1
ATOM 707 C CA . ALA A 1 94 ? 14.68 0.322 5.688 1 95 94 ALA A CA 1
ATOM 708 C C . ALA A 1 94 ? 14.789 -0.628 4.496 1 95 94 ALA A C 1
ATOM 710 O O . ALA A 1 94 ? 14.141 -1.68 4.477 1 95 94 ALA A O 1
ATOM 711 N N . GLY A 1 95 ? 15.523 -0.211 3.441 1 94.75 95 GLY A N 1
ATOM 712 C CA . GLY A 1 95 ? 15.773 -1.102 2.32 1 94.75 95 GLY A CA 1
ATOM 713 C C . GLY A 1 95 ? 14.766 -0.946 1.198 1 94.75 95 GLY A C 1
ATOM 714 O O . GLY A 1 95 ? 14.633 -1.829 0.348 1 94.75 95 GLY A O 1
ATOM 715 N N . CYS A 1 96 ? 14.047 0.11 1.201 1 97.31 96 CYS A N 1
ATOM 716 C CA . CYS A 1 96 ? 13.078 0.342 0.134 1 97.31 96 CYS A CA 1
ATOM 717 C C . CYS A 1 96 ? 13.781 0.739 -1.16 1 97.31 96 CYS A C 1
ATOM 719 O O . CYS A 1 96 ? 14.797 1.433 -1.133 1 97.31 96 CYS A O 1
ATOM 721 N N . VAL A 1 97 ? 13.148 0.311 -2.234 1 97.31 97 VAL A N 1
ATOM 722 C CA . VAL A 1 97 ? 13.703 0.615 -3.549 1 97.31 97 VAL A CA 1
ATOM 723 C C . VAL A 1 97 ? 12.805 1.618 -4.27 1 97.31 97 VAL A C 1
ATOM 725 O O . VAL A 1 97 ? 13.133 2.082 -5.363 1 97.31 97 VAL A O 1
ATOM 728 N N . LYS A 1 98 ? 11.672 1.929 -3.715 1 98.19 98 LYS A N 1
ATOM 729 C CA . LYS A 1 98 ? 10.734 2.914 -4.254 1 98.19 98 LYS A CA 1
ATOM 730 C C . LYS A 1 98 ? 9.781 3.412 -3.174 1 98.19 98 LYS A C 1
ATOM 732 O O . LYS A 1 98 ? 9.672 2.811 -2.104 1 98.19 98 LYS A O 1
ATOM 737 N N . MET A 1 99 ? 9.141 4.562 -3.518 1 98.69 99 MET A N 1
ATOM 738 C CA . MET A 1 99 ? 8.039 5.113 -2.725 1 98.69 99 MET A CA 1
ATOM 739 C C . MET A 1 99 ? 6.734 5.094 -3.514 1 98.69 99 MET A C 1
ATOM 741 O O . MET A 1 99 ? 6.742 5.266 -4.734 1 98.69 99 MET A O 1
ATOM 745 N N . GLU A 1 100 ? 5.68 4.867 -2.791 1 98.69 100 GLU A N 1
ATOM 746 C CA . GLU A 1 100 ? 4.336 4.965 -3.354 1 98.69 100 GLU A CA 1
ATOM 747 C C . GLU A 1 100 ? 3.455 5.891 -2.52 1 98.69 100 GLU A C 1
ATOM 749 O O . GLU A 1 100 ? 3.502 5.855 -1.287 1 98.69 100 GLU A O 1
ATOM 754 N N . VAL A 1 101 ? 2.67 6.789 -3.184 1 98.31 101 VAL A N 1
ATOM 755 C CA . VAL A 1 101 ? 1.684 7.676 -2.578 1 98.31 101 VAL A CA 1
ATOM 756 C C . VAL A 1 101 ? 0.371 7.598 -3.354 1 98.31 101 VAL A C 1
ATOM 758 O O . VAL A 1 101 ? 0.371 7.582 -4.586 1 98.31 101 VAL A O 1
ATOM 761 N N . THR A 1 102 ? -0.721 7.508 -2.611 1 97.31 102 THR A N 1
ATOM 762 C CA . THR A 1 102 ? -2.031 7.66 -3.232 1 97.31 102 THR A CA 1
ATOM 763 C C . THR A 1 102 ? -2.701 8.953 -2.771 1 97.31 102 THR A C 1
ATOM 765 O O . THR A 1 102 ? -2.473 9.414 -1.65 1 97.31 102 THR A O 1
ATOM 768 N N . SER A 1 103 ? -3.436 9.516 -3.59 1 96.5 103 SER A N 1
ATOM 769 C CA . SER A 1 103 ? -4.066 10.805 -3.32 1 96.5 103 SER A CA 1
ATOM 770 C C . SER A 1 103 ? -5.34 10.977 -4.137 1 96.5 103 SER A C 1
ATOM 772 O O . SER A 1 103 ? -5.387 10.617 -5.312 1 96.5 103 SER A O 1
ATOM 774 N N . SER A 1 104 ? -6.371 11.555 -3.49 1 95.62 104 SER A N 1
ATOM 775 C CA . SER A 1 104 ? -7.59 11.891 -4.219 1 95.62 104 SER A CA 1
ATOM 776 C C . SER A 1 104 ? -7.289 12.805 -5.398 1 95.62 104 SER A C 1
ATOM 778 O O . SER A 1 104 ? -6.488 13.734 -5.285 1 95.62 104 SER A O 1
ATOM 780 N N . ARG A 1 105 ? -7.977 12.562 -6.52 1 95.94 105 ARG A N 1
ATOM 781 C CA . ARG A 1 105 ? -7.711 13.359 -7.719 1 95.94 105 ARG A CA 1
ATOM 782 C C . ARG A 1 105 ? -8.211 14.789 -7.547 1 95.94 105 ARG A C 1
ATOM 784 O O . ARG A 1 105 ? -7.863 15.672 -8.336 1 95.94 105 ARG A O 1
ATOM 791 N N . THR A 1 106 ? -8.938 15.062 -6.523 1 94.12 106 THR A N 1
ATOM 792 C CA . THR A 1 106 ? -9.414 16.422 -6.273 1 94.12 106 THR A CA 1
ATOM 793 C C . THR A 1 106 ? -8.297 17.281 -5.688 1 94.12 106 THR A C 1
ATOM 795 O O . THR A 1 106 ? -8.414 18.5 -5.656 1 94.12 106 THR A O 1
ATOM 798 N N . ARG A 1 107 ? -7.227 16.609 -5.246 1 93.38 107 ARG A N 1
ATOM 799 C CA . ARG A 1 107 ? -6.129 17.328 -4.602 1 93.38 107 ARG A CA 1
ATOM 800 C C . ARG A 1 107 ? -5.07 17.734 -5.621 1 93.38 107 ARG A C 1
ATOM 802 O O . ARG A 1 107 ? -3.912 17.328 -5.52 1 93.38 107 ARG A O 1
ATOM 809 N N . THR A 1 108 ? -5.371 18.703 -6.477 1 92.81 108 THR A N 1
ATOM 810 C CA . THR A 1 108 ? -4.543 19.047 -7.629 1 92.81 108 THR A CA 1
ATOM 811 C C . THR A 1 108 ? -3.221 19.672 -7.176 1 92.81 108 THR A C 1
ATOM 813 O O . THR A 1 108 ? -2.168 19.359 -7.742 1 92.81 108 THR A O 1
ATOM 816 N N . ARG A 1 109 ? -3.27 20.469 -6.156 1 92.88 109 ARG A N 1
ATOM 817 C CA . ARG A 1 109 ? -2.045 21.078 -5.656 1 92.88 109 ARG A CA 1
ATOM 818 C C . ARG A 1 109 ? -1.097 20.031 -5.086 1 92.88 109 ARG A C 1
ATOM 820 O O . ARG A 1 109 ? 0.118 20.109 -5.281 1 92.88 109 ARG A O 1
ATOM 827 N N . THR A 1 110 ? -1.683 19.047 -4.371 1 94.56 110 THR A N 1
ATOM 828 C CA . THR A 1 110 ? -0.896 17.938 -3.826 1 94.56 110 THR A CA 1
ATOM 829 C C . THR A 1 110 ? -0.219 17.156 -4.945 1 94.56 110 THR A C 1
ATOM 831 O O . THR A 1 110 ? 0.938 16.75 -4.812 1 94.56 110 THR A O 1
ATOM 834 N N . HIS A 1 111 ? -0.899 17.047 -6.066 1 97.19 111 HIS A N 1
ATOM 835 C CA . HIS A 1 111 ? -0.355 16.297 -7.199 1 97.19 111 HIS A CA 1
ATOM 836 C C . HIS A 1 111 ? 0.854 17.016 -7.797 1 97.19 111 HIS A C 1
ATOM 838 O O . HIS A 1 111 ? 1.884 16.391 -8.055 1 97.19 111 HIS A O 1
ATOM 844 N N . GLU A 1 112 ? 0.676 18.312 -7.977 1 97.06 112 GLU A N 1
ATOM 845 C CA . GLU A 1 112 ? 1.794 19.094 -8.484 1 97.06 112 GLU A CA 1
ATOM 846 C C . GLU A 1 112 ? 2.99 19.031 -7.539 1 97.06 112 GLU A C 1
ATOM 848 O O . GLU A 1 112 ? 4.137 18.953 -7.984 1 97.06 112 GLU A O 1
ATOM 853 N N . PHE A 1 113 ? 2.682 19.031 -6.297 1 98 113 PHE A N 1
ATOM 854 C CA . PHE A 1 113 ? 3.701 18.922 -5.258 1 98 113 PHE A CA 1
ATOM 855 C C . PHE A 1 113 ? 4.504 17.641 -5.414 1 98 113 PHE A C 1
ATOM 857 O O . PHE A 1 113 ? 5.738 17.672 -5.453 1 98 113 PHE A O 1
ATOM 864 N N . TYR A 1 114 ? 3.877 16.484 -5.562 1 98.31 114 TYR A N 1
ATOM 865 C CA . TYR A 1 114 ? 4.559 15.203 -5.688 1 98.31 114 TYR A CA 1
ATOM 866 C C . TYR A 1 114 ? 5.32 15.109 -7.004 1 98.31 114 TYR A C 1
ATOM 868 O O . TYR A 1 114 ? 6.414 14.547 -7.059 1 98.31 114 TYR A O 1
ATOM 876 N N . LYS A 1 115 ? 4.734 15.703 -8.07 1 98.12 115 LYS A N 1
ATOM 877 C CA . LYS A 1 115 ? 5.426 15.711 -9.359 1 98.12 115 LYS A CA 1
ATOM 878 C C . LYS A 1 115 ? 6.75 16.469 -9.266 1 98.12 115 LYS A C 1
ATOM 880 O O . LYS A 1 115 ? 7.766 16.016 -9.805 1 98.12 115 LYS A O 1
ATOM 885 N N . LEU A 1 116 ? 6.73 17.547 -8.555 1 97.56 116 LEU A N 1
ATOM 886 C CA . LEU A 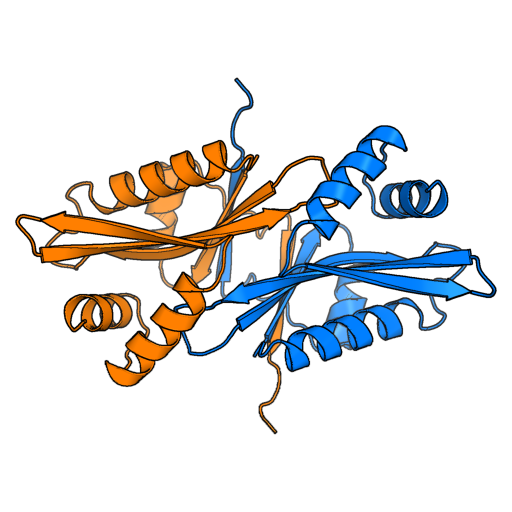1 116 ? 7.934 18.344 -8.375 1 97.56 116 LEU A CA 1
ATOM 887 C C . LEU A 1 116 ? 8.984 17.578 -7.582 1 97.56 116 LEU A C 1
ATOM 889 O O . LEU A 1 116 ? 10.188 17.812 -7.75 1 97.56 116 LEU A O 1
ATOM 893 N N . LEU A 1 117 ? 8.594 16.688 -6.727 1 97.88 117 LEU A N 1
ATOM 894 C CA . LEU A 1 117 ? 9.508 15.898 -5.902 1 97.88 117 LEU A CA 1
ATOM 895 C C . LEU A 1 117 ? 9.984 14.656 -6.652 1 97.88 117 LEU A C 1
ATOM 897 O O . LEU A 1 117 ? 10.734 13.844 -6.102 1 97.88 117 LEU A O 1
ATOM 901 N N . GLY A 1 118 ? 9.508 14.414 -7.91 1 98.06 118 GLY A N 1
ATOM 902 C CA . GLY A 1 118 ? 10.023 13.328 -8.734 1 98.06 118 GLY A CA 1
ATOM 903 C C . GLY A 1 118 ? 9.094 12.133 -8.789 1 98.06 118 GLY A C 1
ATOM 904 O O . GLY A 1 118 ? 9.445 11.086 -9.344 1 98.06 118 GLY A O 1
ATOM 905 N N . TYR A 1 119 ? 7.906 12.297 -8.258 1 98.56 119 TYR A N 1
ATOM 906 C CA . TYR A 1 119 ? 6.922 11.219 -8.352 1 98.56 119 TYR A CA 1
ATOM 907 C C . TYR A 1 119 ? 6.168 11.289 -9.672 1 98.56 119 TYR A C 1
ATOM 909 O O . TYR A 1 119 ? 5.957 12.375 -10.219 1 98.56 119 TYR A O 1
ATOM 917 N N . GLU A 1 120 ? 5.762 10.117 -10.109 1 98.25 120 GLU A N 1
ATOM 918 C CA . GLU A 1 120 ? 4.969 10.039 -11.336 1 98.25 120 GLU A CA 1
ATOM 919 C C . GLU A 1 120 ? 3.646 9.312 -11.086 1 98.25 120 GLU A C 1
ATOM 921 O O . GLU A 1 120 ? 3.621 8.25 -10.461 1 98.25 120 GLU A O 1
ATOM 926 N N . ASP A 1 121 ? 2.559 9.938 -11.539 1 98.06 121 ASP A N 1
ATOM 927 C CA . ASP A 1 121 ? 1.277 9.242 -11.523 1 98.06 121 ASP A CA 1
ATOM 928 C C . ASP A 1 121 ? 1.281 8.078 -12.516 1 98.06 121 ASP A C 1
ATOM 930 O O . ASP A 1 121 ? 1.327 8.289 -13.734 1 98.06 121 ASP A O 1
ATOM 934 N N . ILE A 1 122 ? 1.091 6.84 -11.969 1 97.88 122 ILE A N 1
ATOM 935 C CA . ILE A 1 122 ? 1.288 5.695 -12.859 1 97.88 122 ILE A CA 1
ATOM 936 C C . ILE A 1 122 ? -0.053 5.027 -13.141 1 97.88 122 ILE A C 1
ATOM 938 O O . ILE A 1 122 ? -0.098 3.875 -13.586 1 97.88 122 ILE A O 1
ATOM 942 N N . CYS A 1 123 ? -1.152 5.746 -12.969 1 97.19 123 CYS A N 1
ATOM 943 C CA . CYS A 1 123 ? -2.482 5.199 -13.203 1 97.19 123 CYS A CA 1
ATOM 944 C C . CYS A 1 123 ? -2.672 4.844 -14.68 1 97.19 123 CYS A C 1
ATOM 946 O O . CYS A 1 123 ? -3.541 4.043 -15.023 1 97.19 123 CYS A O 1
ATOM 948 N N . SER A 1 124 ? -1.892 5.402 -15.562 1 96.06 124 SER A N 1
ATOM 949 C CA . SER A 1 124 ? -2.002 5.094 -16.984 1 96.06 124 SER A CA 1
ATOM 950 C C . SER A 1 124 ? -1.438 3.709 -17.297 1 96.06 124 SER A C 1
ATOM 952 O O . SER A 1 124 ? -1.84 3.072 -18.266 1 96.06 124 SER A O 1
ATOM 954 N N . SER A 1 125 ? -0.534 3.195 -16.422 1 96.5 125 SER A N 1
ATOM 955 C CA . SER A 1 125 ? 0.118 1.923 -16.719 1 96.5 125 SER A CA 1
ATOM 956 C C . SER A 1 125 ? -0.206 0.876 -15.656 1 96.5 125 SER A C 1
ATOM 958 O O . SER A 1 125 ? 0.05 -0.313 -15.852 1 96.5 125 SER A O 1
ATOM 960 N N . SER A 1 126 ? -0.718 1.317 -14.617 1 96.94 126 SER A N 1
ATOM 961 C CA . SER A 1 126 ? -1.007 0.423 -13.5 1 96.94 126 SER A CA 1
ATOM 962 C C . SER A 1 126 ? -2.365 0.733 -12.875 1 96.94 126 SER A C 1
ATOM 964 O O . SER A 1 126 ? -2.619 1.865 -12.461 1 96.94 126 SER A O 1
ATOM 966 N N . ALA A 1 127 ? -3.246 -0.24 -12.852 1 97.56 127 ALA A N 1
ATOM 967 C CA . ALA A 1 127 ? -4.555 -0.095 -12.227 1 97.56 127 ALA A CA 1
ATOM 968 C C . ALA A 1 127 ? -4.457 -0.253 -10.711 1 97.56 127 ALA A C 1
ATOM 970 O O . ALA A 1 127 ? -3.502 -0.845 -10.203 1 97.56 127 ALA A O 1
ATOM 971 N N . ARG A 1 128 ? -5.379 0.357 -10.016 1 98.12 128 ARG A N 1
ATOM 972 C CA . ARG A 1 128 ? -5.527 0.265 -8.57 1 98.12 128 ARG A CA 1
ATOM 973 C C . ARG A 1 128 ? -6.934 -0.187 -8.188 1 98.12 128 ARG A C 1
ATOM 975 O O . ARG A 1 128 ? -7.883 0.6 -8.25 1 98.12 128 ARG A O 1
ATOM 982 N N . PHE A 1 129 ? -7.051 -1.417 -7.781 1 98.44 129 PHE A N 1
ATOM 983 C CA . PHE A 1 129 ? -8.336 -2.023 -7.434 1 98.44 129 PHE A CA 1
ATOM 984 C C . PHE A 1 129 ? -8.547 -2.01 -5.926 1 98.44 129 PHE A C 1
ATOM 986 O O . PHE A 1 129 ? -7.645 -2.365 -5.16 1 98.44 129 PHE A O 1
ATOM 993 N N . VAL A 1 130 ? -9.742 -1.623 -5.5 1 98.56 130 VAL A N 1
ATOM 994 C CA . VAL A 1 130 ? -10.07 -1.59 -4.078 1 98.56 130 VAL A CA 1
ATOM 995 C C . VAL A 1 130 ? -11.422 -2.258 -3.844 1 98.56 130 VAL A C 1
ATOM 997 O O . VAL A 1 130 ? -12.336 -2.119 -4.656 1 98.56 130 VAL A O 1
ATOM 1000 N N . LYS A 1 131 ? -11.539 -2.984 -2.795 1 98.5 131 LYS A N 1
ATOM 1001 C CA . LYS A 1 131 ? -12.781 -3.594 -2.328 1 98.5 131 LYS A CA 1
ATOM 1002 C C . LYS A 1 131 ? -13 -3.318 -0.843 1 98.5 131 LYS A C 1
ATOM 1004 O O . LYS A 1 131 ? -12.266 -3.826 0.005 1 98.5 131 LYS A O 1
ATOM 1009 N N . PRO A 1 132 ? -14.008 -2.467 -0.482 1 97.62 132 PRO A N 1
ATOM 1010 C CA . PRO A 1 132 ? -14.336 -2.285 0.933 1 97.62 132 PRO A CA 1
ATOM 1011 C C . PRO A 1 132 ? -14.938 -3.539 1.563 1 97.62 132 PRO A C 1
ATOM 1013 O O . PRO A 1 132 ? -15.656 -4.289 0.895 1 97.62 132 PRO A O 1
ATOM 1016 N N . PHE A 1 133 ? -14.508 -3.777 2.812 1 95.94 133 PHE A N 1
ATOM 1017 C CA . PHE A 1 133 ? -15.156 -4.844 3.568 1 95.94 133 PHE A CA 1
ATOM 1018 C C . PHE A 1 133 ? -16.422 -4.332 4.25 1 95.94 133 PHE A C 1
ATOM 1020 O O . PHE A 1 133 ? -16.438 -3.213 4.766 1 95.94 133 PHE A O 1
ATOM 1027 N N . THR A 1 134 ? -17.547 -4.82 3.859 1 81.06 134 THR A N 1
ATOM 1028 C CA . THR A 1 134 ? -18.797 -4.395 4.496 1 81.06 134 THR A CA 1
ATOM 1029 C C . THR A 1 134 ? -18.781 -4.711 5.988 1 81.06 134 THR A C 1
ATOM 1031 O O . THR A 1 134 ? -18.297 -5.77 6.395 1 81.06 134 THR A O 1
ATOM 1034 N N . THR A 1 135 ? -18.719 -3.783 6.91 1 59.88 135 THR A N 1
ATOM 1035 C CA . THR A 1 135 ? -18.891 -4.012 8.336 1 59.88 135 THR A CA 1
ATOM 1036 C C . THR A 1 135 ? -20.234 -4.688 8.617 1 59.88 135 THR A C 1
ATOM 1038 O O . THR A 1 135 ? -21.281 -4.219 8.156 1 59.88 135 THR A O 1
ATOM 1041 N N . GLY A 1 136 ? -20.344 -6.055 8.57 1 44.75 136 GLY A N 1
ATOM 1042 C CA . GLY A 1 136 ? -21.609 -6.574 9.062 1 44.75 136 GLY A CA 1
ATOM 1043 C C . GLY A 1 136 ? -22.109 -5.859 10.305 1 44.75 136 GLY A C 1
ATOM 1044 O O . GLY A 1 136 ? -21.328 -5.234 11.023 1 44.75 136 GLY A O 1
ATOM 1045 N N . MET B 1 1 ? 11.555 -25.219 -3.291 1 78.88 1 MET B N 1
ATOM 1046 C CA . MET B 1 1 ? 11.477 -23.781 -3.566 1 78.88 1 MET B CA 1
ATOM 1047 C C . MET B 1 1 ? 11.281 -23.531 -5.059 1 78.88 1 MET B C 1
ATOM 1049 O O . MET B 1 1 ? 10.945 -22.406 -5.461 1 78.88 1 MET B O 1
ATOM 1053 N N . PRO B 1 2 ? 11.438 -24.594 -5.863 1 87.62 2 PRO B N 1
ATOM 1054 C CA . PRO B 1 2 ? 11.289 -24.453 -7.312 1 87.62 2 PRO B CA 1
ATOM 1055 C C . PRO B 1 2 ? 9.875 -24.062 -7.723 1 87.62 2 PRO B C 1
ATOM 1057 O O . PRO B 1 2 ? 9.695 -23.281 -8.664 1 87.62 2 PRO B O 1
ATOM 1060 N N . ALA B 1 3 ? 8.938 -24.516 -6.965 1 94.44 3 ALA B N 1
ATOM 1061 C CA . ALA B 1 3 ? 7.559 -24.234 -7.355 1 94.44 3 ALA B CA 1
ATOM 1062 C C . ALA B 1 3 ? 7.242 -22.75 -7.242 1 94.44 3 ALA B C 1
ATOM 1064 O O . ALA B 1 3 ? 6.625 -22.172 -8.141 1 94.44 3 ALA B O 1
ATOM 1065 N N . LEU B 1 4 ? 7.723 -22.172 -6.195 1 95.44 4 LEU B N 1
ATOM 1066 C CA . LEU B 1 4 ? 7.484 -20.75 -6.02 1 95.44 4 LEU B CA 1
ATOM 1067 C C . LEU B 1 4 ? 8.25 -19.938 -7.059 1 95.44 4 LEU B C 1
ATOM 1069 O O . LEU B 1 4 ? 7.73 -18.953 -7.598 1 95.44 4 LEU B O 1
ATOM 1073 N N . THR B 1 5 ? 9.445 -20.375 -7.371 1 96.88 5 THR B N 1
ATOM 1074 C CA . THR B 1 5 ? 10.234 -19.719 -8.398 1 96.88 5 THR B CA 1
ATOM 1075 C C . THR B 1 5 ? 9.508 -19.75 -9.742 1 96.88 5 THR B C 1
ATOM 1077 O O . THR B 1 5 ? 9.422 -18.719 -10.43 1 96.88 5 THR B O 1
ATOM 1080 N N . ALA B 1 6 ? 8.977 -20.875 -10.039 1 97 6 ALA B N 1
ATOM 1081 C CA . ALA B 1 6 ? 8.234 -21.031 -11.289 1 97 6 ALA B CA 1
ATOM 1082 C C . ALA B 1 6 ? 6.984 -20.156 -11.297 1 97 6 ALA B C 1
ATOM 1084 O O . ALA B 1 6 ? 6.664 -19.531 -12.305 1 97 6 ALA B O 1
ATOM 1085 N N . LEU B 1 7 ? 6.316 -20.094 -10.203 1 97.5 7 LEU B N 1
ATOM 1086 C CA . LEU B 1 7 ? 5.109 -19.281 -10.086 1 97.5 7 LEU B CA 1
ATOM 1087 C C . LEU B 1 7 ? 5.422 -17.812 -10.273 1 97.5 7 LEU B C 1
ATOM 1089 O O . LEU B 1 7 ? 4.711 -17.109 -10.992 1 97.5 7 LEU B O 1
ATOM 1093 N N . LEU B 1 8 ? 6.488 -17.344 -9.641 1 96.81 8 LEU B N 1
ATOM 1094 C CA . LEU B 1 8 ? 6.855 -15.945 -9.789 1 96.81 8 LEU B CA 1
ATOM 1095 C C . LEU B 1 8 ? 7.246 -15.633 -11.227 1 96.81 8 LEU B C 1
ATOM 1097 O O . LEU B 1 8 ? 6.973 -14.531 -11.719 1 96.81 8 LEU B O 1
ATOM 1101 N N . GLY B 1 9 ? 7.879 -16.562 -11.859 1 96.56 9 GLY B N 1
ATOM 1102 C CA . GLY B 1 9 ? 8.117 -16.422 -13.289 1 96.56 9 GLY B CA 1
ATOM 1103 C C . GLY B 1 9 ? 6.844 -16.266 -14.094 1 96.56 9 GLY B C 1
ATOM 1104 O O . GLY B 1 9 ? 6.77 -15.406 -14.977 1 96.56 9 GLY B O 1
ATOM 1105 N N . GLN B 1 10 ? 5.828 -17.031 -13.812 1 96.38 10 GLN B N 1
ATOM 1106 C CA . GLN B 1 10 ? 4.547 -16.969 -14.5 1 96.38 10 GLN B CA 1
ATOM 1107 C C . GLN B 1 10 ? 3.83 -15.648 -14.203 1 96.38 10 GLN B C 1
ATOM 1109 O O . GLN B 1 10 ? 3.035 -15.172 -15.008 1 96.38 10 GLN B O 1
ATOM 1114 N N . LEU B 1 11 ? 4.129 -15.078 -13.031 1 95.19 11 LEU B N 1
ATOM 1115 C CA . LEU B 1 11 ? 3.564 -13.781 -12.664 1 95.19 11 LEU B CA 1
ATOM 1116 C C . LEU B 1 11 ? 4.156 -12.672 -13.516 1 95.19 11 LEU B C 1
ATOM 1118 O O . LEU B 1 11 ? 3.578 -11.586 -13.625 1 95.19 11 LEU B O 1
ATOM 1122 N N . GLY B 1 12 ? 5.305 -12.945 -14.125 1 94 12 GLY B N 1
ATOM 1123 C CA . GLY B 1 12 ? 5.945 -11.969 -14.984 1 94 12 GLY B CA 1
ATOM 1124 C C . GLY B 1 12 ? 7.27 -11.469 -14.438 1 94 12 GLY B C 1
ATOM 1125 O O . GLY B 1 12 ? 7.82 -10.484 -14.938 1 94 12 GLY B O 1
ATOM 1126 N N . TYR B 1 13 ? 7.785 -12.188 -13.406 1 94.44 13 TYR B N 1
ATOM 1127 C CA . TYR B 1 13 ? 9.023 -11.758 -12.773 1 94.44 13 TYR B CA 1
ATOM 1128 C C . TYR B 1 13 ? 10.016 -12.914 -12.672 1 94.44 13 TYR B C 1
ATOM 1130 O O . TYR B 1 13 ? 10.289 -13.414 -11.578 1 94.44 13 TYR B O 1
ATOM 1138 N N . PRO B 1 14 ? 10.523 -13.266 -13.867 1 93 14 PRO B N 1
ATOM 1139 C CA . PRO B 1 14 ? 11.523 -14.336 -13.82 1 93 14 PRO B CA 1
ATOM 1140 C C . PRO B 1 14 ? 12.656 -14.039 -12.836 1 93 14 PRO B C 1
ATOM 1142 O O . PRO B 1 14 ? 13.094 -12.898 -12.719 1 93 14 PRO B O 1
ATOM 1145 N N . THR B 1 15 ? 13 -15.039 -12.078 1 94.5 15 THR B N 1
ATOM 1146 C CA . THR B 1 15 ? 13.961 -14.883 -10.992 1 94.5 15 THR B CA 1
ATOM 1147 C C . THR B 1 15 ? 14.68 -16.203 -10.719 1 94.5 15 THR B C 1
ATOM 1149 O O . THR B 1 15 ? 14.477 -17.188 -11.43 1 94.5 15 THR B O 1
ATOM 1152 N N . THR B 1 16 ? 15.602 -16.219 -9.773 1 95.62 16 THR B N 1
ATOM 1153 C CA . THR B 1 16 ? 16.359 -17.391 -9.391 1 95.62 16 THR B CA 1
ATOM 1154 C C . THR B 1 16 ? 15.883 -17.938 -8.039 1 95.62 16 THR B C 1
ATOM 1156 O O . THR B 1 16 ? 15.242 -17.219 -7.277 1 95.62 16 THR B O 1
ATOM 1159 N N . GLU B 1 17 ? 16.203 -19.141 -7.82 1 95.88 17 GLU B N 1
ATOM 1160 C CA . GLU B 1 17 ? 15.828 -19.734 -6.535 1 95.88 17 GLU B CA 1
ATOM 1161 C C . GLU B 1 17 ? 16.484 -19 -5.375 1 95.88 17 GLU B C 1
ATOM 1163 O O . GLU B 1 17 ? 15.883 -18.844 -4.312 1 95.88 17 GLU B O 1
ATOM 1168 N N . THR B 1 18 ? 17.719 -18.578 -5.629 1 95.81 18 THR B N 1
ATOM 1169 C CA . THR B 1 18 ? 18.438 -17.844 -4.59 1 95.81 18 THR B CA 1
ATOM 1170 C C . THR B 1 18 ? 17.719 -16.531 -4.254 1 95.81 18 THR B C 1
ATOM 1172 O O . THR B 1 18 ? 17.5 -16.219 -3.082 1 95.81 18 THR B O 1
ATOM 1175 N N . SER B 1 19 ? 17.312 -15.828 -5.25 1 95.69 19 SER B N 1
ATOM 1176 C CA . SER B 1 19 ? 16.609 -14.57 -5.043 1 95.69 19 SER B CA 1
ATOM 1177 C C . SER B 1 19 ? 15.25 -14.812 -4.379 1 95.69 19 SER B C 1
ATOM 1179 O O . SER B 1 19 ? 14.836 -14.031 -3.52 1 95.69 19 SER B O 1
ATOM 1181 N N . VAL B 1 20 ? 14.641 -15.883 -4.793 1 95.81 20 VAL B N 1
ATOM 1182 C CA . VAL B 1 20 ? 13.336 -16.203 -4.223 1 95.81 20 VAL B CA 1
ATOM 1183 C C . VAL B 1 20 ? 13.492 -16.516 -2.732 1 95.81 20 VAL B C 1
ATOM 1185 O O . VAL B 1 20 ? 12.664 -16.094 -1.92 1 95.81 20 VAL B O 1
ATOM 1188 N N . ARG B 1 21 ? 14.5 -17.203 -2.383 1 94.81 21 ARG B N 1
ATOM 1189 C CA . ARG B 1 21 ? 14.75 -17.5 -0.977 1 94.81 21 ARG B CA 1
ATOM 1190 C C . ARG B 1 21 ? 14.945 -16.219 -0.171 1 94.81 21 ARG B C 1
ATOM 1192 O O . ARG B 1 21 ? 14.398 -16.078 0.926 1 94.81 21 ARG B O 1
ATOM 1199 N N . GLU B 1 22 ? 15.648 -15.312 -0.699 1 94.12 22 GLU B N 1
ATOM 1200 C CA . GLU B 1 22 ? 15.883 -14.031 -0.039 1 94.12 22 GLU B CA 1
ATOM 1201 C C . GLU B 1 22 ? 14.57 -13.266 0.155 1 94.12 22 GLU B C 1
ATOM 1203 O O . GLU B 1 22 ? 14.328 -12.711 1.229 1 94.12 22 GLU B O 1
ATOM 1208 N N . ARG B 1 23 ? 13.812 -13.289 -0.859 1 94.5 23 ARG B N 1
ATOM 1209 C CA . ARG B 1 23 ? 12.531 -12.594 -0.798 1 94.5 23 ARG B CA 1
ATOM 1210 C C . ARG B 1 23 ? 11.594 -13.258 0.208 1 94.5 23 ARG B C 1
ATOM 1212 O O . ARG B 1 23 ? 10.891 -12.57 0.955 1 94.5 23 ARG B O 1
ATOM 1219 N N . LEU B 1 24 ? 11.625 -14.531 0.182 1 93.56 24 LEU B N 1
ATOM 1220 C CA . LEU B 1 24 ? 10.805 -15.289 1.128 1 93.56 24 LEU B CA 1
ATOM 1221 C C . LEU B 1 24 ? 11.219 -14.984 2.564 1 93.56 24 LEU B C 1
ATOM 1223 O O . LEU B 1 24 ? 10.367 -14.805 3.438 1 93.56 24 LEU B O 1
ATOM 1227 N N . ASP B 1 25 ? 12.461 -14.898 2.801 1 92.38 25 ASP B N 1
ATOM 1228 C CA . ASP B 1 25 ? 12.961 -14.57 4.133 1 92.38 25 ASP B CA 1
ATOM 1229 C C . ASP B 1 25 ? 12.461 -13.195 4.582 1 92.38 25 ASP B C 1
ATOM 1231 O O . ASP B 1 25 ? 12.008 -13.031 5.715 1 92.38 25 ASP B O 1
ATOM 1235 N N . LEU B 1 26 ? 12.539 -12.242 3.691 1 89.81 26 LEU B N 1
ATOM 1236 C CA . LEU B 1 26 ? 12.055 -10.898 3.996 1 89.81 26 LEU B CA 1
ATOM 1237 C C . LEU B 1 26 ? 10.562 -10.914 4.297 1 89.81 26 LEU B C 1
ATOM 1239 O O . LEU B 1 26 ? 10.109 -10.266 5.242 1 89.81 26 LEU B O 1
ATOM 1243 N N . TRP B 1 27 ? 9.883 -11.695 3.518 1 92.19 27 TRP B N 1
ATOM 1244 C CA . TRP B 1 27 ? 8.43 -11.75 3.652 1 92.19 27 TRP B CA 1
ATOM 1245 C C . TRP B 1 27 ? 8.031 -12.43 4.957 1 92.19 27 TRP B C 1
ATOM 1247 O O . TRP B 1 27 ? 7.172 -11.93 5.684 1 92.19 27 TRP B O 1
ATOM 1257 N N . LEU B 1 28 ? 8.688 -13.469 5.242 1 89 28 LEU B N 1
ATOM 1258 C CA . LEU B 1 28 ? 8.312 -14.281 6.398 1 89 28 LEU B CA 1
ATOM 1259 C C . LEU B 1 28 ? 8.766 -13.617 7.695 1 89 28 LEU B C 1
ATOM 1261 O O . LEU B 1 28 ? 8.219 -13.891 8.766 1 89 28 LEU B O 1
ATOM 1265 N N . ASP B 1 29 ? 9.664 -12.727 7.648 1 88.19 29 ASP B N 1
ATOM 1266 C CA . ASP B 1 29 ? 10.164 -12.008 8.82 1 88.19 29 ASP B CA 1
ATOM 1267 C C . ASP B 1 29 ? 9.273 -10.812 9.148 1 88.19 29 ASP B C 1
ATOM 1269 O O . ASP B 1 29 ? 9.453 -10.172 10.195 1 88.19 29 ASP B O 1
ATOM 1273 N N . GLU B 1 30 ? 8.383 -10.555 8.297 1 89.94 30 GLU B N 1
ATOM 1274 C CA . GLU B 1 30 ? 7.512 -9.398 8.484 1 89.94 30 GLU B CA 1
ATOM 1275 C C . GLU B 1 30 ? 6.203 -9.797 9.164 1 89.94 30 GLU B C 1
ATOM 1277 O O . GLU B 1 30 ? 5.375 -10.492 8.57 1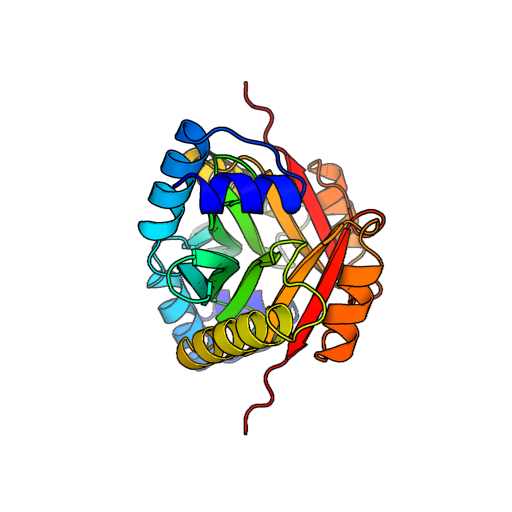 89.94 30 GLU B O 1
ATOM 1282 N N . PRO B 1 31 ? 5.934 -9.328 10.398 1 87.25 31 PRO B N 1
ATOM 1283 C CA . PRO B 1 31 ? 4.766 -9.789 11.156 1 87.25 31 PRO B CA 1
ATOM 1284 C C . PRO B 1 31 ? 3.443 -9.414 10.484 1 87.25 31 PRO B C 1
ATOM 1286 O O . PRO B 1 31 ? 2.416 -10.039 10.742 1 87.25 31 PRO B O 1
ATOM 1289 N N . CYS B 1 32 ? 3.389 -8.469 9.625 1 91.38 32 CYS B N 1
ATOM 1290 C CA . CYS B 1 32 ? 2.139 -8.023 9.016 1 91.38 32 CYS B CA 1
ATOM 1291 C C . CYS B 1 32 ? 1.978 -8.602 7.617 1 91.38 32 CYS B C 1
ATOM 1293 O O . CYS B 1 32 ? 1.191 -8.094 6.82 1 91.38 32 CYS B O 1
ATOM 1295 N N . SER B 1 33 ? 2.748 -9.719 7.387 1 95.38 33 SER B N 1
ATOM 1296 C CA . SER B 1 33 ? 2.705 -10.312 6.059 1 95.38 33 SER B CA 1
ATOM 1297 C C . SER B 1 33 ? 2.314 -11.789 6.125 1 95.38 33 SER B C 1
ATOM 1299 O O . SER B 1 33 ? 2.668 -12.484 7.078 1 95.38 33 SER B O 1
ATOM 1301 N N . TRP B 1 34 ? 1.58 -12.234 5.082 1 96.44 34 TRP B N 1
ATOM 1302 C CA . TRP B 1 34 ? 1.188 -13.633 4.953 1 96.44 34 TRP B CA 1
ATOM 1303 C C . TRP B 1 34 ? 1.396 -14.125 3.525 1 96.44 34 TRP B C 1
ATOM 1305 O O . TRP B 1 34 ? 1.095 -13.414 2.564 1 96.44 34 TRP B O 1
ATOM 1315 N N . LEU B 1 35 ? 1.968 -15.273 3.463 1 96.56 35 LEU B N 1
ATOM 1316 C CA . LEU B 1 35 ? 1.994 -16.016 2.209 1 96.56 35 LEU B CA 1
ATOM 1317 C C . LEU B 1 35 ? 1.032 -17.203 2.262 1 96.56 35 LEU B C 1
ATOM 1319 O O . LEU B 1 35 ? 1.196 -18.109 3.086 1 96.56 35 LEU B O 1
ATOM 1323 N N . ILE B 1 36 ? 0.048 -17.141 1.37 1 97.56 36 ILE B N 1
ATOM 1324 C CA . ILE B 1 36 ? -0.986 -18.172 1.33 1 97.56 36 ILE B CA 1
ATOM 1325 C C . ILE B 1 36 ? -0.794 -19.047 0.095 1 97.56 36 ILE B C 1
ATOM 1327 O O . ILE B 1 36 ? -0.795 -18.562 -1.034 1 97.56 36 ILE B O 1
ATOM 1331 N N . GLY B 1 37 ? -0.648 -20.312 0.335 1 97.69 37 GLY B N 1
ATOM 1332 C CA . GLY B 1 37 ? -0.42 -21.25 -0.758 1 97.69 37 GLY B CA 1
ATOM 1333 C C . GLY B 1 37 ? -1.617 -22.141 -1.045 1 97.69 37 GLY B C 1
ATOM 1334 O O . GLY B 1 37 ? -2.355 -22.5 -0.13 1 97.69 37 GLY B O 1
ATOM 1335 N N . ALA B 1 38 ? -1.819 -22.344 -2.342 1 98.25 38 ALA B N 1
ATOM 1336 C CA . ALA B 1 38 ? -2.742 -23.391 -2.785 1 98.25 38 ALA B CA 1
ATOM 1337 C C . ALA B 1 38 ? -1.997 -24.672 -3.115 1 98.25 38 ALA B C 1
ATOM 1339 O O . ALA B 1 38 ? -1.021 -24.656 -3.871 1 98.25 38 ALA B O 1
ATOM 1340 N N . ASP B 1 39 ? -2.467 -25.688 -2.584 1 96.69 39 ASP B N 1
ATOM 1341 C CA . ASP B 1 39 ? -1.821 -27 -2.73 1 96.69 39 ASP B CA 1
ATOM 1342 C C . ASP B 1 39 ? -2.732 -27.984 -3.455 1 96.69 39 ASP B C 1
ATOM 1344 O O . ASP B 1 39 ? -3.934 -28.047 -3.182 1 96.69 39 ASP B O 1
ATOM 1348 N N . ASP B 1 40 ? -2.195 -28.562 -4.477 1 96.19 40 ASP B N 1
ATOM 1349 C CA . ASP B 1 40 ? -2.861 -29.703 -5.121 1 96.19 40 ASP B CA 1
ATOM 1350 C C . ASP B 1 40 ? -2.043 -30.984 -4.965 1 96.19 40 ASP B C 1
ATOM 1352 O O . ASP B 1 40 ? -1.1 -31.219 -5.723 1 96.19 40 ASP B O 1
ATOM 1356 N N . ASP B 1 41 ? -2.482 -31.859 -3.973 1 95.06 41 ASP B N 1
ATOM 1357 C CA . ASP B 1 41 ? -1.842 -33.156 -3.721 1 95.06 41 ASP B CA 1
ATOM 1358 C C . ASP B 1 41 ? -0.346 -32.969 -3.463 1 95.06 41 ASP B C 1
ATOM 1360 O O . ASP B 1 41 ? 0.477 -33.656 -4.078 1 95.06 41 ASP B O 1
ATOM 1364 N N . GLY B 1 42 ? 0.061 -31.922 -2.729 1 94.25 42 GLY B N 1
ATOM 1365 C CA . GLY B 1 42 ? 1.437 -31.719 -2.309 1 94.25 42 GLY B CA 1
ATOM 1366 C C . GLY B 1 42 ? 2.182 -30.719 -3.188 1 94.25 42 GLY B C 1
ATOM 1367 O O . GLY B 1 42 ? 3.295 -30.312 -2.859 1 94.25 42 GLY B O 1
ATOM 1368 N N . ALA B 1 43 ? 1.551 -30.391 -4.293 1 95.5 43 ALA B N 1
ATOM 1369 C CA . ALA B 1 43 ? 2.195 -29.438 -5.203 1 95.5 43 ALA B CA 1
ATOM 1370 C C . ALA B 1 43 ? 1.662 -28.031 -5 1 95.5 43 ALA B C 1
ATOM 1372 O O . ALA B 1 43 ? 0.448 -27.812 -4.926 1 95.5 43 ALA B O 1
ATOM 1373 N N . LEU B 1 44 ? 2.568 -27.094 -4.852 1 97.56 44 LEU B N 1
ATOM 1374 C CA . LEU B 1 44 ? 2.182 -25.688 -4.805 1 97.56 44 LEU B CA 1
ATOM 1375 C C . LEU B 1 44 ? 1.72 -25.203 -6.176 1 97.56 44 LEU B C 1
ATOM 1377 O O . LEU B 1 44 ? 2.516 -25.141 -7.113 1 97.56 44 LEU B O 1
ATOM 1381 N N . VAL B 1 45 ? 0.421 -24.828 -6.238 1 98.25 45 VAL B N 1
ATOM 1382 C CA . VAL B 1 45 ? -0.109 -24.516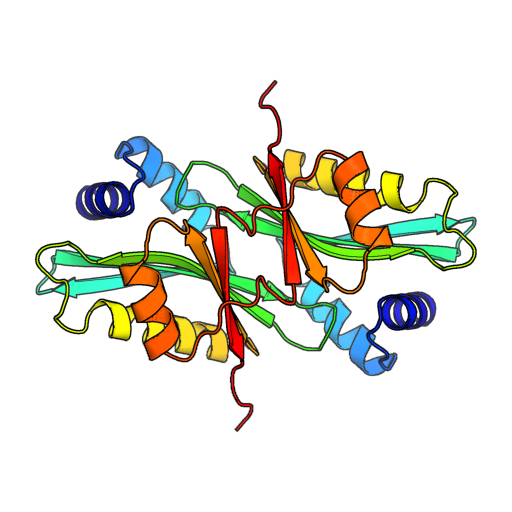 -7.562 1 98.25 45 VAL B CA 1
ATOM 1383 C C . VAL B 1 45 ? -0.517 -23.047 -7.629 1 98.25 45 VAL B C 1
ATOM 1385 O O . VAL B 1 45 ? -0.951 -22.562 -8.672 1 98.25 45 VAL B O 1
ATOM 1388 N N . GLY B 1 46 ? -0.431 -22.344 -6.539 1 98.5 46 GLY B N 1
ATOM 1389 C CA . GLY B 1 46 ? -0.731 -20.922 -6.496 1 98.5 46 GLY B CA 1
ATOM 1390 C C . GLY B 1 46 ? -0.309 -20.25 -5.199 1 98.5 46 GLY B C 1
ATOM 1391 O O . GLY B 1 46 ? -0.073 -20.938 -4.195 1 98.5 46 GLY B O 1
ATOM 1392 N N . VAL B 1 47 ? -0.171 -18.984 -5.25 1 98.06 47 VAL B N 1
ATOM 1393 C CA . VAL B 1 47 ? 0.228 -18.234 -4.062 1 98.06 47 VAL B CA 1
ATOM 1394 C C . VAL B 1 47 ? -0.423 -16.859 -4.082 1 98.06 47 VAL B C 1
ATOM 1396 O O . VAL B 1 47 ? -0.61 -16.266 -5.148 1 98.06 47 VAL B O 1
ATOM 1399 N N . ALA B 1 48 ? -0.886 -16.422 -2.949 1 98.38 48 ALA B N 1
ATOM 1400 C CA . ALA B 1 48 ? -1.285 -15.047 -2.672 1 98.38 48 ALA B CA 1
ATOM 1401 C C . ALA B 1 48 ? -0.427 -14.445 -1.566 1 98.38 48 ALA B C 1
ATOM 1403 O O . ALA B 1 48 ? -0.161 -15.094 -0.552 1 98.38 48 ALA B O 1
ATOM 1404 N N . ALA B 1 49 ? 0.073 -13.281 -1.768 1 98 49 ALA B N 1
ATOM 1405 C CA . ALA B 1 49 ? 0.868 -12.57 -0.771 1 98 49 ALA B CA 1
ATOM 1406 C C . ALA B 1 49 ? 0.124 -11.344 -0.25 1 98 49 ALA B C 1
ATOM 1408 O O . ALA B 1 49 ? -0.22 -10.445 -1.021 1 98 49 ALA B O 1
ATOM 1409 N N . LEU B 1 50 ? -0.113 -11.32 1.054 1 98.19 50 LEU B N 1
ATOM 1410 C CA . LEU B 1 50 ? -0.902 -10.289 1.716 1 98.19 50 LEU B CA 1
ATOM 1411 C C . LEU B 1 50 ? -0.052 -9.516 2.717 1 98.19 50 LEU B C 1
ATOM 1413 O O . LEU B 1 50 ? 0.704 -10.109 3.488 1 98.19 50 LEU B O 1
ATOM 1417 N N . HIS B 1 51 ? -0.102 -8.227 2.605 1 97.81 51 HIS B N 1
ATOM 1418 C CA . HIS B 1 51 ? 0.463 -7.359 3.633 1 97.81 51 HIS B CA 1
ATOM 1419 C C . HIS B 1 51 ? -0.597 -6.43 4.211 1 97.81 51 HIS B C 1
ATOM 1421 O O . HIS B 1 51 ? -1.41 -5.871 3.469 1 97.81 51 HIS B O 1
ATOM 1427 N N . VAL B 1 52 ? -0.571 -6.305 5.531 1 96.94 52 VAL B N 1
ATOM 1428 C CA . VAL B 1 52 ? -1.546 -5.461 6.215 1 96.94 52 VAL B CA 1
ATOM 1429 C C . VAL B 1 52 ? -0.854 -4.223 6.777 1 96.94 52 VAL B C 1
ATOM 1431 O O . VAL B 1 52 ? 0.243 -4.316 7.332 1 96.94 52 VAL B O 1
ATOM 1434 N N . LEU B 1 53 ? -1.463 -3.059 6.633 1 96.56 53 LEU B N 1
ATOM 1435 C CA . LEU B 1 53 ? -0.917 -1.814 7.168 1 96.56 53 LEU B CA 1
ATOM 1436 C C . LEU B 1 53 ? -2.01 -0.98 7.824 1 96.56 53 LEU B C 1
ATOM 1438 O O . LEU B 1 53 ? -3.168 -1.021 7.402 1 96.56 53 LEU B O 1
ATOM 1442 N N . PRO B 1 54 ? -1.656 -0.22 8.875 1 95.56 54 PRO B N 1
ATOM 1443 C CA . PRO B 1 54 ? -2.654 0.63 9.523 1 95.56 54 PRO B CA 1
ATOM 1444 C C . PRO B 1 54 ? -3.021 1.856 8.695 1 95.56 54 PRO B C 1
ATOM 1446 O O . PRO B 1 54 ? -2.207 2.332 7.898 1 95.56 54 PRO B O 1
ATOM 1449 N N . LEU B 1 55 ? -4.227 2.305 8.883 1 94.56 55 LEU B N 1
ATOM 1450 C CA . LEU B 1 55 ? -4.707 3.533 8.258 1 94.56 55 LEU B CA 1
ATOM 1451 C C . LEU B 1 55 ? -4.617 4.707 9.227 1 94.56 55 LEU B C 1
ATOM 1453 O O . LEU B 1 55 ? -4.68 4.516 10.445 1 94.56 55 LEU B O 1
ATOM 1457 N N . LEU B 1 56 ? -4.41 5.844 8.664 1 92.94 56 LEU B N 1
ATOM 1458 C CA . LEU B 1 56 ? -4.426 7.023 9.516 1 92.94 56 LEU B CA 1
ATOM 1459 C C . LEU B 1 56 ? -5.676 7.863 9.258 1 92.94 56 LEU B C 1
ATOM 1461 O O . LEU B 1 56 ? -6.066 8.672 10.109 1 92.94 56 LEU B O 1
ATOM 1465 N N . GLU B 1 57 ? -6.312 7.652 8.07 1 89.81 57 GLU B N 1
ATOM 1466 C CA . GLU B 1 57 ? -7.48 8.445 7.703 1 89.81 57 GLU B CA 1
ATOM 1467 C C . GLU B 1 57 ? -8.742 7.922 8.383 1 89.81 57 GLU B C 1
ATOM 1469 O O . GLU B 1 57 ? -9.75 8.625 8.453 1 89.81 57 GLU B O 1
ATOM 1474 N N . ARG B 1 58 ? -8.742 6.738 8.828 1 90.94 58 ARG B N 1
ATOM 1475 C CA . ARG B 1 58 ? -9.812 6.125 9.602 1 90.94 58 ARG B CA 1
ATOM 1476 C C . ARG B 1 58 ? -9.273 5.023 10.508 1 90.94 58 ARG B C 1
ATOM 1478 O O . ARG B 1 58 ? -8.164 4.535 10.305 1 90.94 58 ARG B O 1
ATOM 1485 N N . THR B 1 59 ? -10.094 4.688 11.492 1 93.19 59 THR B N 1
ATOM 1486 C CA . THR B 1 59 ? -9.68 3.623 12.398 1 93.19 59 THR B CA 1
ATOM 1487 C C . THR B 1 59 ? -9.742 2.268 11.695 1 93.19 59 THR B C 1
ATOM 1489 O O . THR B 1 59 ? -10.789 1.89 11.156 1 93.19 59 THR B O 1
ATOM 1492 N N . GLY B 1 60 ? -8.664 1.575 11.672 1 94.06 60 GLY B N 1
ATOM 1493 C CA . GLY B 1 60 ? -8.594 0.267 11.047 1 94.06 60 GLY B CA 1
ATOM 1494 C C . GLY B 1 60 ? -7.328 0.061 10.234 1 94.06 60 GLY B C 1
ATOM 1495 O O . GLY B 1 60 ? -6.344 0.78 10.422 1 94.06 60 GLY B O 1
ATOM 1496 N N . ARG B 1 61 ? -7.383 -1.023 9.453 1 96.38 61 ARG B N 1
ATOM 1497 C CA . ARG B 1 61 ? -6.258 -1.404 8.602 1 96.38 61 ARG B CA 1
ATOM 1498 C C . ARG B 1 61 ? -6.711 -1.661 7.172 1 96.38 61 ARG B C 1
ATOM 1500 O O . ARG B 1 61 ? -7.91 -1.678 6.891 1 96.38 61 ARG B O 1
ATOM 1507 N N . MET B 1 62 ? -5.766 -1.72 6.305 1 97.25 62 MET B N 1
ATOM 1508 C CA . MET B 1 62 ? -6.008 -2.137 4.926 1 97.25 62 MET B CA 1
ATOM 1509 C C . MET B 1 62 ? -5.109 -3.307 4.547 1 97.25 62 MET B C 1
ATOM 1511 O O . MET B 1 62 ? -3.979 -3.408 5.023 1 97.25 62 MET B O 1
ATOM 1515 N N . GLY B 1 63 ? -5.711 -4.199 3.789 1 98.31 63 GLY B N 1
ATOM 1516 C CA . GLY B 1 63 ? -4.926 -5.277 3.211 1 98.31 63 GLY B CA 1
ATOM 1517 C C . GLY B 1 63 ? -4.43 -4.973 1.812 1 98.31 63 GLY B C 1
ATOM 1518 O O . GLY B 1 63 ? -5.199 -4.535 0.955 1 98.31 63 GLY B O 1
ATOM 1519 N N . ARG B 1 64 ? -3.178 -5.133 1.604 1 98.38 64 ARG B N 1
ATOM 1520 C CA . ARG B 1 64 ? -2.566 -5.039 0.281 1 98.38 64 ARG B CA 1
ATOM 1521 C C . ARG B 1 64 ? -2.227 -6.418 -0.265 1 98.38 64 ARG B C 1
ATOM 1523 O O . ARG B 1 64 ? -1.362 -7.113 0.279 1 98.38 64 ARG B O 1
ATOM 1530 N N . LEU B 1 65 ? -2.951 -6.848 -1.284 1 98.44 65 LEU B N 1
ATOM 1531 C CA . LEU B 1 65 ? -2.572 -8.055 -2.01 1 98.44 65 LEU B CA 1
ATOM 1532 C C . LEU B 1 65 ? -1.446 -7.766 -2.996 1 98.44 65 LEU B C 1
ATOM 1534 O O . LEU B 1 65 ? -1.678 -7.172 -4.055 1 98.44 65 LEU B O 1
ATOM 1538 N N . VAL B 1 66 ? -0.249 -8.227 -2.691 1 96.94 66 VAL B N 1
ATOM 1539 C CA . VAL B 1 66 ? 0.963 -7.809 -3.387 1 96.94 66 VAL B CA 1
ATOM 1540 C C . VAL B 1 66 ? 1.243 -8.758 -4.551 1 96.94 66 VAL B C 1
ATOM 1542 O O . VAL B 1 66 ? 1.974 -8.406 -5.48 1 96.94 66 VAL B O 1
ATOM 1545 N N . ALA B 1 67 ? 0.746 -9.961 -4.449 1 96.88 67 ALA B N 1
ATOM 1546 C CA . ALA B 1 67 ? 0.926 -10.945 -5.512 1 96.88 67 ALA B CA 1
ATOM 1547 C C . ALA B 1 67 ? -0.204 -11.977 -5.504 1 96.88 67 ALA B C 1
ATOM 1549 O O . ALA B 1 67 ? -0.696 -12.359 -4.441 1 96.88 67 ALA B O 1
ATOM 1550 N N . LEU B 1 68 ? -0.612 -12.344 -6.66 1 98 68 LEU B N 1
ATOM 1551 C CA . LEU B 1 68 ? -1.5 -13.469 -6.918 1 98 68 LEU B CA 1
ATOM 1552 C C . LEU B 1 68 ? -1.094 -14.203 -8.195 1 98 68 LEU B C 1
ATOM 1554 O O . LEU B 1 68 ? -1.069 -13.609 -9.273 1 98 68 LEU B O 1
ATOM 1558 N N . VAL B 1 69 ? -0.764 -15.477 -8 1 97.69 69 VAL B N 1
ATOM 1559 C CA . VAL B 1 69 ? -0.399 -16.25 -9.188 1 97.69 69 VAL B CA 1
ATOM 1560 C C . VAL B 1 69 ? -0.869 -17.688 -9.031 1 97.69 69 VAL B C 1
ATOM 1562 O O . VAL B 1 69 ? -0.768 -18.266 -7.949 1 97.69 69 VAL B O 1
ATOM 1565 N N . VAL B 1 70 ? -1.481 -18.156 -10.039 1 98.25 70 VAL B N 1
ATOM 1566 C CA . VAL B 1 70 ? -1.888 -19.562 -10.172 1 98.25 70 VAL B CA 1
ATOM 1567 C C . VAL B 1 70 ? -1.148 -20.203 -11.336 1 98.25 70 VAL B C 1
ATOM 1569 O O . VAL B 1 70 ? -1.031 -19.609 -12.414 1 98.25 70 VAL B O 1
ATOM 1572 N N . ASP B 1 71 ? -0.651 -21.344 -11.094 1 98.12 71 ASP B N 1
ATOM 1573 C CA . ASP B 1 71 ? -0.035 -22.078 -12.195 1 98.12 71 ASP B CA 1
ATOM 1574 C C . ASP B 1 71 ? -0.957 -22.141 -13.406 1 98.12 71 ASP B C 1
ATOM 1576 O O . ASP B 1 71 ? -2.16 -22.359 -13.273 1 98.12 71 ASP B O 1
ATOM 1580 N N . GLN B 1 72 ? -0.37 -21.922 -14.562 1 97.38 72 GLN B N 1
ATOM 1581 C CA . GLN B 1 72 ? -1.139 -21.844 -15.797 1 97.38 72 GLN B CA 1
ATOM 1582 C C . GLN B 1 72 ? -1.981 -23.109 -16 1 97.38 72 GLN B C 1
ATOM 1584 O O . GLN B 1 72 ? -3.094 -23.031 -16.531 1 97.38 72 GLN B O 1
ATOM 1589 N N . ARG B 1 73 ? -1.528 -24.297 -15.523 1 96.88 73 ARG B N 1
ATOM 1590 C CA . ARG B 1 73 ? -2.203 -25.578 -15.719 1 96.88 73 ARG B CA 1
ATOM 1591 C C . ARG B 1 73 ? -3.443 -25.672 -14.836 1 96.88 73 ARG B C 1
ATOM 1593 O O . ARG B 1 73 ? -4.301 -26.531 -15.062 1 96.88 73 ARG B O 1
ATOM 1600 N N . TYR B 1 74 ? -3.516 -24.75 -13.898 1 97.25 74 TYR B N 1
ATOM 1601 C CA . TYR B 1 74 ? -4.586 -24.875 -12.914 1 97.25 74 TYR B CA 1
ATOM 1602 C C . TYR B 1 74 ? -5.523 -23.672 -12.977 1 97.25 74 TYR B C 1
ATOM 1604 O O . TYR B 1 74 ? -6.383 -23.5 -12.117 1 97.25 74 TYR B O 1
ATOM 1612 N N . ARG B 1 75 ? -5.387 -22.812 -13.945 1 96.44 75 ARG B N 1
ATOM 1613 C CA . ARG B 1 75 ? -6.234 -21.625 -14.086 1 96.44 75 ARG B CA 1
ATOM 1614 C C . ARG B 1 75 ? -7.617 -22.016 -14.609 1 96.44 75 ARG B C 1
ATOM 1616 O O . ARG B 1 75 ? -7.785 -23.062 -15.219 1 96.44 75 ARG B O 1
ATOM 1623 N N . GLY B 1 76 ? -8.555 -21.203 -14.281 1 95.25 76 GLY B N 1
ATOM 1624 C CA . GLY B 1 76 ? -9.922 -21.453 -14.711 1 95.25 76 GLY B CA 1
ATOM 1625 C C . GLY B 1 76 ? -10.609 -22.531 -13.891 1 95.25 76 GLY B C 1
ATOM 1626 O O . GLY B 1 76 ? -11.664 -23.047 -14.281 1 95.25 76 GLY B O 1
ATOM 1627 N N . ARG B 1 77 ? -10.039 -22.859 -12.711 1 96.31 77 ARG B N 1
ATOM 1628 C CA . ARG B 1 77 ? -10.57 -23.938 -11.883 1 96.31 77 ARG B CA 1
ATOM 1629 C C . ARG B 1 77 ? -10.969 -23.422 -10.5 1 96.31 77 ARG B C 1
ATOM 1631 O O . ARG B 1 77 ? -11.195 -24.203 -9.578 1 96.31 77 ARG B O 1
ATOM 1638 N N . GLY B 1 78 ? -10.898 -22.141 -10.297 1 97.56 78 GLY B N 1
ATOM 1639 C CA . GLY B 1 78 ? -11.344 -21.562 -9.039 1 97.56 78 GLY B CA 1
ATOM 1640 C C . GLY B 1 78 ? -10.211 -21.344 -8.055 1 97.56 78 GLY B C 1
ATOM 1641 O O . GLY B 1 78 ? -10.422 -20.797 -6.973 1 97.56 78 GLY B O 1
ATOM 1642 N N . VAL B 1 79 ? -9 -21.719 -8.375 1 98.31 79 VAL B N 1
ATOM 1643 C CA . VAL B 1 79 ? -7.859 -21.609 -7.473 1 98.31 79 VAL B CA 1
ATOM 1644 C C . VAL B 1 79 ? -7.613 -20.156 -7.121 1 98.31 79 VAL B C 1
ATOM 1646 O O . VAL B 1 79 ? -7.418 -19.812 -5.949 1 98.31 79 VAL B O 1
ATOM 1649 N N . GLY B 1 80 ? -7.645 -19.266 -8.109 1 98.38 80 GLY B N 1
ATOM 1650 C CA . GLY B 1 80 ? -7.449 -17.844 -7.871 1 98.38 80 GLY B CA 1
ATOM 1651 C C . GLY B 1 80 ? -8.469 -17.25 -6.914 1 98.38 80 GLY B C 1
ATOM 1652 O O . GLY B 1 80 ? -8.109 -16.531 -5.98 1 98.38 80 GLY B O 1
ATOM 1653 N N . ARG B 1 81 ? -9.711 -17.625 -7.148 1 98.44 81 ARG B N 1
ATOM 1654 C CA . ARG B 1 81 ? -10.789 -17.141 -6.285 1 98.44 81 ARG B CA 1
ATOM 1655 C C . ARG B 1 81 ? -10.594 -17.625 -4.848 1 98.44 81 ARG B C 1
ATOM 1657 O O . ARG B 1 81 ? -10.789 -16.859 -3.902 1 98.44 81 ARG B O 1
ATOM 1664 N N . SER B 1 82 ? -10.219 -18.859 -4.707 1 98.56 82 SER B N 1
ATOM 1665 C CA . SER B 1 82 ? -9.984 -19.422 -3.379 1 98.56 82 SER B CA 1
ATOM 1666 C C . SER B 1 82 ? -8.852 -18.703 -2.664 1 98.56 82 SER B C 1
ATOM 1668 O O . SER B 1 82 ? -8.938 -18.422 -1.464 1 98.56 82 SER B O 1
ATOM 1670 N N . LEU B 1 83 ? -7.793 -18.375 -3.369 1 98.81 83 LEU B N 1
ATOM 1671 C CA . LEU B 1 83 ? -6.648 -17.672 -2.803 1 98.81 83 LEU B CA 1
ATOM 1672 C C . LEU B 1 83 ? -7.035 -16.266 -2.361 1 98.81 83 LEU B C 1
ATOM 1674 O O . LEU B 1 83 ? -6.684 -15.836 -1.259 1 98.81 83 LEU B O 1
ATOM 1678 N N . VAL B 1 84 ? -7.801 -15.555 -3.207 1 98.81 84 VAL B N 1
ATOM 1679 C CA . VAL B 1 84 ? -8.211 -14.195 -2.867 1 98.81 84 VAL B CA 1
ATOM 1680 C C . VAL B 1 84 ? -9.156 -14.227 -1.672 1 98.81 84 VAL B C 1
ATOM 1682 O O . VAL B 1 84 ? -9.039 -13.406 -0.754 1 98.81 84 VAL B O 1
ATOM 1685 N N . THR B 1 85 ? -10.055 -15.188 -1.655 1 98.62 85 THR B N 1
ATOM 1686 C CA . THR B 1 85 ? -10.977 -15.328 -0.533 1 98.62 85 THR B CA 1
ATOM 1687 C C . THR B 1 85 ? -10.211 -15.562 0.767 1 98.62 85 THR B C 1
ATOM 1689 O O . THR B 1 85 ? -10.5 -14.938 1.785 1 98.62 85 THR B O 1
ATOM 1692 N N . ALA B 1 86 ? -9.258 -16.438 0.75 1 98.81 86 ALA B N 1
ATOM 1693 C CA . ALA B 1 86 ? -8.438 -16.703 1.928 1 98.81 86 ALA B CA 1
ATOM 1694 C C . ALA B 1 86 ? -7.691 -15.461 2.375 1 98.81 86 ALA B C 1
ATOM 1696 O O . ALA B 1 86 ? -7.594 -15.18 3.572 1 98.81 86 ALA B O 1
ATOM 1697 N N . ALA B 1 87 ? -7.137 -14.703 1.414 1 98.75 87 ALA B N 1
ATOM 1698 C CA . ALA B 1 87 ? -6.445 -13.461 1.727 1 98.75 87 ALA B CA 1
ATOM 1699 C C . ALA B 1 87 ? -7.395 -12.453 2.373 1 98.75 87 ALA B C 1
ATOM 1701 O O . ALA B 1 87 ? -7.027 -11.781 3.342 1 98.75 87 ALA B O 1
ATOM 1702 N N . GLU B 1 88 ? -8.586 -12.367 1.836 1 98.75 88 GLU B N 1
ATOM 1703 C CA . GLU B 1 88 ? -9.586 -11.453 2.389 1 98.75 88 GLU B CA 1
ATOM 1704 C C . GLU B 1 88 ? -9.977 -11.859 3.809 1 98.75 88 GLU B C 1
ATOM 1706 O O . GLU B 1 88 ? -10.148 -11 4.68 1 98.75 88 GLU B O 1
ATOM 1711 N N . GLU B 1 89 ? -10.164 -13.109 4.02 1 98.5 89 GLU B N 1
ATOM 1712 C CA . GLU B 1 89 ? -10.492 -13.602 5.355 1 98.5 89 GLU B CA 1
ATOM 1713 C C . GLU B 1 89 ? -9.383 -13.266 6.348 1 98.5 89 GLU B C 1
ATOM 1715 O O . GLU B 1 89 ? -9.656 -12.82 7.465 1 98.5 89 GLU B O 1
ATOM 1720 N N . GLN B 1 90 ? -8.164 -13.531 5.953 1 98.19 90 GLN B N 1
ATOM 1721 C CA . GLN B 1 90 ? -7.027 -13.18 6.797 1 98.19 90 GLN B CA 1
ATOM 1722 C C . GLN B 1 90 ? -6.984 -11.68 7.07 1 98.19 90 GLN B C 1
ATOM 1724 O O . GLN B 1 90 ? -6.699 -11.258 8.195 1 98.19 90 GLN B O 1
ATOM 1729 N N . ALA B 1 91 ? -7.211 -10.859 6.047 1 98.31 91 ALA B N 1
ATOM 1730 C CA . ALA B 1 91 ? -7.234 -9.406 6.191 1 98.31 91 ALA B CA 1
ATOM 1731 C C . ALA B 1 91 ? -8.312 -8.977 7.184 1 98.31 91 ALA B C 1
ATOM 1733 O O . ALA B 1 91 ? -8.062 -8.148 8.062 1 98.31 91 ALA B O 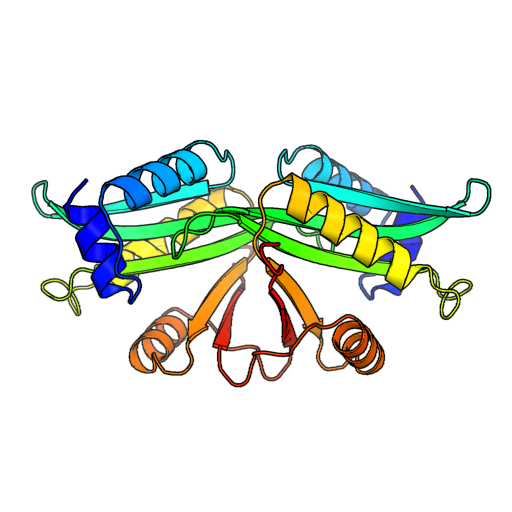1
ATOM 1734 N N . ARG B 1 92 ? -9.5 -9.539 7.082 1 97.81 92 ARG B N 1
ATOM 1735 C CA . ARG B 1 92 ? -10.586 -9.227 8.008 1 97.81 92 ARG B CA 1
ATOM 1736 C C . ARG B 1 92 ? -10.203 -9.586 9.438 1 97.81 92 ARG B C 1
ATOM 1738 O O . ARG B 1 92 ? -10.438 -8.805 10.367 1 97.81 92 ARG B O 1
ATOM 1745 N N . ALA B 1 93 ? -9.609 -10.742 9.57 1 96.94 93 ALA B N 1
ATOM 1746 C CA . ALA B 1 93 ? -9.18 -11.195 10.891 1 96.94 93 ALA B CA 1
ATOM 1747 C C . ALA B 1 93 ? -8.148 -10.242 11.484 1 96.94 93 ALA B C 1
ATOM 1749 O O . ALA B 1 93 ? -8.07 -10.094 12.711 1 96.94 93 ALA B O 1
ATOM 1750 N N . ALA B 1 94 ? -7.426 -9.586 10.625 1 95.06 94 ALA B N 1
ATOM 1751 C CA . ALA B 1 94 ? -6.375 -8.672 11.062 1 95.06 94 ALA B CA 1
ATOM 1752 C C . ALA B 1 94 ? -6.93 -7.262 11.266 1 95.06 94 ALA B C 1
ATOM 1754 O O . ALA B 1 94 ? -6.172 -6.324 11.523 1 95.06 94 ALA B O 1
ATOM 1755 N N . GLY B 1 95 ? -8.25 -7.07 11.023 1 94.81 95 GLY B N 1
ATOM 1756 C CA . GLY B 1 95 ? -8.883 -5.789 11.297 1 94.81 95 GLY B CA 1
ATOM 1757 C C . GLY B 1 95 ? -8.922 -4.871 10.094 1 94.81 95 GLY B C 1
ATOM 1758 O O . GLY B 1 95 ? -9.109 -3.662 10.234 1 94.81 95 GLY B O 1
ATOM 1759 N N . CYS B 1 96 ? -8.719 -5.406 8.945 1 97.38 96 CYS B N 1
ATOM 1760 C CA . CYS B 1 96 ? -8.781 -4.594 7.742 1 97.38 96 CYS B CA 1
ATOM 1761 C C . CYS B 1 96 ? -10.219 -4.234 7.398 1 97.38 96 CYS B C 1
ATOM 1763 O O . CYS B 1 96 ? -11.133 -5.039 7.602 1 97.38 96 CYS B O 1
ATOM 1765 N N . VAL B 1 97 ? -10.328 -3.033 6.84 1 97.38 97 VAL B N 1
ATOM 1766 C CA . VAL B 1 97 ? -11.656 -2.557 6.457 1 97.38 97 VAL B CA 1
ATOM 1767 C C . VAL B 1 97 ? -11.773 -2.525 4.934 1 97.38 97 VAL B C 1
ATOM 1769 O O . VAL B 1 97 ? -12.844 -2.24 4.395 1 97.38 97 VAL B O 1
ATOM 1772 N N . LYS B 1 98 ? -10.711 -2.779 4.234 1 98.25 98 LYS B N 1
ATOM 1773 C CA . LYS B 1 98 ? -10.68 -2.844 2.775 1 98.25 98 LYS B CA 1
ATOM 1774 C C . LYS B 1 98 ? -9.461 -3.613 2.281 1 98.25 98 LYS B C 1
ATOM 1776 O O . LYS B 1 98 ? -8.523 -3.859 3.045 1 98.25 98 LYS B O 1
ATOM 1781 N N . MET B 1 99 ? -9.562 -4.016 0.984 1 98.69 99 MET B N 1
ATOM 1782 C CA . MET B 1 99 ? -8.438 -4.598 0.251 1 98.69 99 MET B CA 1
ATOM 1783 C C . MET B 1 99 ? -8.008 -3.689 -0.898 1 98.69 99 MET B C 1
ATOM 1785 O O . MET B 1 99 ? -8.844 -3.027 -1.516 1 98.69 99 MET B O 1
ATOM 1789 N N . GLU B 1 100 ? -6.73 -3.672 -1.121 1 98.69 100 GLU B N 1
ATOM 1790 C CA . GLU B 1 100 ? -6.168 -2.984 -2.277 1 98.69 100 GLU B CA 1
ATOM 1791 C C . GLU B 1 100 ? -5.277 -3.916 -3.098 1 98.69 100 GLU B C 1
ATOM 1793 O O . GLU B 1 100 ? -4.52 -4.711 -2.539 1 98.69 100 GLU B O 1
ATOM 1798 N N . VAL B 1 101 ? -5.414 -3.875 -4.453 1 98.25 101 VAL B N 1
ATOM 1799 C CA . VAL B 1 101 ? -4.582 -4.598 -5.41 1 98.25 101 VAL B CA 1
ATOM 1800 C C . VAL B 1 101 ? -4.121 -3.648 -6.512 1 98.25 101 VAL B C 1
ATOM 1802 O O . VAL B 1 101 ? -4.906 -2.838 -7.012 1 98.25 101 VAL B O 1
ATOM 1805 N N . THR B 1 102 ? -2.842 -3.754 -6.848 1 97.31 102 THR B N 1
ATOM 1806 C CA . THR B 1 102 ? -2.352 -3.066 -8.039 1 97.31 102 THR B CA 1
ATOM 1807 C C . THR B 1 102 ? -1.97 -4.07 -9.125 1 97.31 102 THR B C 1
ATOM 1809 O O . THR B 1 102 ? -1.56 -5.191 -8.82 1 97.31 102 THR B O 1
ATOM 1812 N N . SER B 1 103 ? -2.131 -3.705 -10.305 1 96.44 103 SER B N 1
ATOM 1813 C CA . SER B 1 103 ? -1.899 -4.594 -11.438 1 96.44 103 SER B CA 1
ATOM 1814 C C . SER B 1 103 ? -1.56 -3.803 -12.695 1 96.44 103 SER B C 1
ATOM 1816 O O . SER B 1 103 ? -2.174 -2.77 -12.969 1 96.44 103 SER B O 1
ATOM 1818 N N . SER B 1 104 ? -0.587 -4.324 -13.453 1 95.62 104 SER B N 1
ATOM 1819 C CA . SER B 1 104 ? -0.28 -3.723 -14.75 1 95.62 104 SER B CA 1
ATOM 1820 C C . SER B 1 104 ? -1.514 -3.678 -15.648 1 95.62 104 SER B C 1
ATOM 1822 O O . SER B 1 104 ? -2.283 -4.641 -15.703 1 95.62 104 SER B O 1
ATOM 1824 N N . ARG B 1 105 ? -1.669 -2.572 -16.391 1 96 105 ARG B N 1
ATOM 1825 C CA . ARG B 1 105 ? -2.855 -2.418 -17.219 1 96 105 ARG B CA 1
ATOM 1826 C C . ARG B 1 105 ? -2.816 -3.379 -18.406 1 96 105 ARG B C 1
ATOM 1828 O O . ARG B 1 105 ? -3.826 -3.578 -19.078 1 96 105 ARG B O 1
ATOM 1835 N N . THR B 1 106 ? -1.726 -4.027 -18.625 1 94.19 106 THR B N 1
ATOM 1836 C CA . THR B 1 106 ? -1.633 -4.996 -19.703 1 94.19 106 THR B CA 1
ATOM 1837 C C . THR B 1 106 ? -2.311 -6.309 -19.328 1 94.19 106 THR B C 1
ATOM 1839 O O . THR B 1 106 ? -2.576 -7.152 -20.188 1 94.19 106 THR B O 1
ATOM 1842 N N . ARG B 1 107 ? -2.592 -6.441 -18.016 1 93.44 107 ARG B N 1
ATOM 1843 C CA . ARG B 1 107 ? -3.172 -7.688 -17.516 1 93.44 107 ARG B CA 1
ATOM 1844 C C . ARG B 1 107 ? -4.695 -7.621 -17.531 1 93.44 107 ARG B C 1
ATOM 1846 O O . ARG B 1 107 ? -5.332 -7.742 -16.484 1 93.44 107 ARG B O 1
ATOM 1853 N N . THR B 1 108 ? -5.316 -7.66 -18.703 1 92.94 108 THR B N 1
ATOM 1854 C CA . THR B 1 108 ? -6.738 -7.398 -18.875 1 92.94 108 THR B CA 1
ATOM 1855 C C . THR B 1 108 ? -7.57 -8.516 -18.234 1 92.94 108 THR B C 1
ATOM 1857 O O . THR B 1 108 ? -8.594 -8.25 -17.594 1 92.94 108 THR B O 1
ATOM 1860 N N . ARG B 1 109 ? -7.117 -9.719 -18.375 1 92.81 109 ARG B N 1
ATOM 1861 C CA . ARG B 1 109 ? -7.848 -10.844 -17.781 1 92.81 109 ARG B CA 1
ATOM 1862 C C . ARG B 1 109 ? -7.844 -10.766 -16.266 1 92.81 109 ARG B C 1
ATOM 1864 O O . ARG B 1 109 ? -8.859 -11.047 -15.625 1 92.81 109 ARG B O 1
ATOM 1871 N N . THR B 1 110 ? -6.68 -10.375 -15.711 1 94.69 110 THR B N 1
ATOM 1872 C CA . THR B 1 110 ? -6.562 -10.188 -14.273 1 94.69 110 THR B CA 1
ATOM 1873 C C . THR B 1 110 ? -7.527 -9.109 -13.781 1 94.69 110 THR B C 1
ATOM 1875 O O . THR B 1 110 ? -8.141 -9.258 -12.727 1 94.69 110 THR B O 1
ATOM 1878 N N . HIS B 1 111 ? -7.734 -8.094 -14.594 1 97.25 111 HIS B N 1
ATOM 1879 C CA . HIS B 1 111 ? -8.625 -7 -14.227 1 97.25 111 HIS B CA 1
ATOM 1880 C C . HIS B 1 111 ? -10.078 -7.469 -14.164 1 97.25 111 HIS B C 1
ATOM 1882 O O . HIS B 1 111 ? -10.789 -7.164 -13.211 1 97.25 111 HIS B O 1
ATOM 1888 N N . GLU B 1 112 ? -10.438 -8.203 -15.195 1 97.12 112 GLU B N 1
ATOM 1889 C CA . GLU B 1 112 ? -11.789 -8.758 -15.203 1 97.12 112 GLU B CA 1
ATOM 1890 C C . GLU B 1 112 ? -12.016 -9.68 -14.008 1 97.12 112 GLU B C 1
ATOM 1892 O O . GLU B 1 112 ? -13.094 -9.664 -13.406 1 97.12 112 GLU B O 1
ATOM 1897 N N . PHE B 1 113 ? -11.008 -10.391 -13.703 1 98 113 PHE B N 1
ATOM 1898 C CA . PHE B 1 113 ? -11.039 -11.297 -12.555 1 98 113 PHE B CA 1
ATOM 1899 C C . PHE B 1 113 ? -11.328 -10.531 -11.273 1 98 113 PHE B C 1
ATOM 1901 O O . PHE B 1 113 ? -12.234 -10.891 -10.523 1 98 113 PHE B O 1
ATOM 1908 N N . TYR B 1 114 ? -10.648 -9.445 -10.977 1 98.38 114 TYR B N 1
ATOM 1909 C CA . TYR B 1 114 ? -10.828 -8.672 -9.758 1 98.38 114 TYR B CA 1
ATOM 1910 C C . TYR B 1 114 ? -12.188 -7.973 -9.75 1 98.38 114 TYR B C 1
ATOM 1912 O O . TYR B 1 114 ? -12.828 -7.863 -8.703 1 98.38 114 TYR B O 1
ATOM 1920 N N . LYS B 1 115 ? -12.625 -7.52 -10.953 1 98.12 115 LYS B N 1
ATOM 1921 C CA . LYS B 1 115 ? -13.938 -6.891 -11.047 1 98.12 115 LYS B CA 1
ATOM 1922 C C . LYS B 1 115 ? -15.047 -7.871 -10.656 1 98.12 115 LYS B C 1
ATOM 1924 O O . LYS B 1 115 ? -15.977 -7.508 -9.93 1 98.12 115 LYS B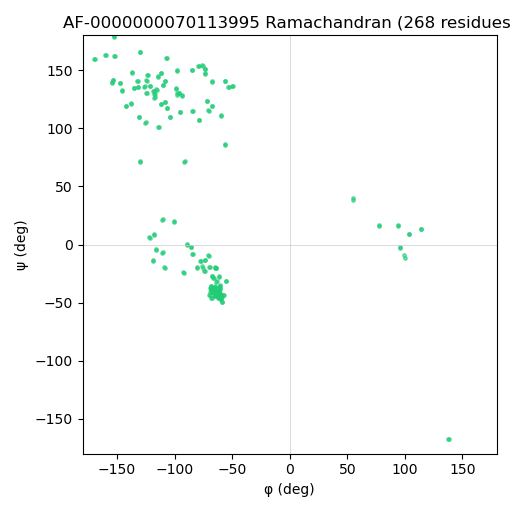 O 1
ATOM 1929 N N . LEU B 1 116 ? -14.898 -9.086 -11.07 1 97.56 116 LEU B N 1
ATOM 1930 C CA . LEU B 1 116 ? -15.875 -10.117 -10.758 1 97.56 116 LEU B CA 1
ATOM 1931 C C . LEU B 1 116 ? -15.891 -10.406 -9.258 1 97.56 116 LEU B C 1
ATOM 1933 O O . LEU B 1 116 ? -16.922 -10.82 -8.719 1 97.56 116 LEU B O 1
ATOM 1937 N N . LEU B 1 117 ? -14.797 -10.219 -8.578 1 97.88 117 LEU B N 1
ATOM 1938 C CA . LEU B 1 117 ? -14.688 -10.484 -7.145 1 97.88 117 LEU B CA 1
ATOM 1939 C C . LEU B 1 117 ? -15.141 -9.273 -6.336 1 97.88 117 LEU B C 1
ATOM 1941 O O . LEU B 1 117 ? -15.086 -9.281 -5.105 1 97.88 117 LEU B O 1
ATOM 1945 N N . GLY B 1 118 ? -15.531 -8.133 -6.984 1 98.06 118 GLY B N 1
ATOM 1946 C CA . GLY B 1 118 ? -16.109 -6.992 -6.289 1 98.06 118 GLY B CA 1
ATOM 1947 C C . GLY B 1 118 ? -15.125 -5.848 -6.121 1 98.06 118 GLY B C 1
ATOM 1948 O O . GLY B 1 118 ? -15.414 -4.867 -5.434 1 98.06 118 GLY B O 1
ATOM 1949 N N . TYR B 1 119 ? -13.984 -5.965 -6.777 1 98.62 119 TYR B N 1
ATOM 1950 C CA . TYR B 1 119 ? -13.031 -4.859 -6.746 1 98.62 119 TYR B CA 1
ATOM 1951 C C . TYR B 1 119 ? -13.359 -3.824 -7.812 1 98.62 119 TYR B C 1
ATOM 1953 O O . TYR B 1 119 ? -13.883 -4.164 -8.875 1 98.62 119 TYR B O 1
ATOM 1961 N N . GLU B 1 120 ? -13.008 -2.592 -7.484 1 98.31 120 GLU B N 1
ATOM 1962 C CA . GLU B 1 120 ? -13.203 -1.502 -8.438 1 98.31 120 GLU B CA 1
ATOM 1963 C C . GLU B 1 120 ? -11.891 -0.772 -8.711 1 98.31 120 GLU B C 1
ATOM 1965 O O . GLU B 1 120 ? -11.156 -0.438 -7.773 1 98.31 120 GLU B O 1
ATOM 1970 N N . ASP B 1 121 ? -11.594 -0.59 -10 1 98.06 121 ASP B N 1
ATOM 1971 C CA . ASP B 1 121 ? -10.469 0.271 -10.359 1 98.06 121 ASP B CA 1
ATOM 1972 C C . ASP B 1 121 ? -10.758 1.728 -10 1 98.06 121 ASP B C 1
ATOM 1974 O O . ASP B 1 121 ? -11.633 2.355 -10.602 1 98.06 121 ASP B O 1
ATOM 1978 N N . ILE B 1 122 ? -9.898 2.293 -9.094 1 97.94 122 ILE B N 1
ATOM 1979 C CA . ILE B 1 122 ? -10.266 3.611 -8.586 1 97.94 122 ILE B CA 1
ATOM 19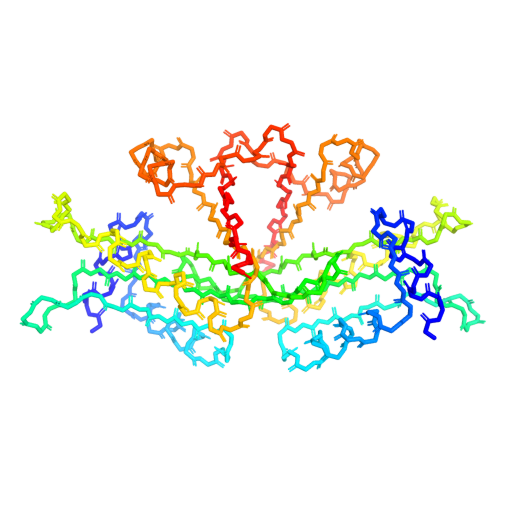80 C C . ILE B 1 122 ? -9.297 4.66 -9.117 1 97.94 122 ILE B C 1
ATOM 1982 O O . ILE B 1 122 ? -9.211 5.766 -8.578 1 97.94 122 ILE B O 1
ATOM 1986 N N . CYS B 1 123 ? -8.609 4.363 -10.227 1 97.19 123 CYS B N 1
ATOM 1987 C CA . CYS B 1 123 ? -7.656 5.293 -10.812 1 97.19 123 CYS B CA 1
ATOM 1988 C C . CYS B 1 123 ? -8.359 6.555 -11.305 1 97.19 123 CYS B C 1
ATOM 1990 O O . CYS B 1 123 ? -7.723 7.598 -11.477 1 97.19 123 CYS B O 1
ATOM 1992 N N . SER B 1 124 ? -9.641 6.52 -11.523 1 96.12 124 SER B N 1
ATOM 1993 C CA . SER B 1 124 ? -10.375 7.691 -11.977 1 96.12 124 SER B CA 1
ATOM 1994 C C . SER B 1 124 ? -10.57 8.695 -10.836 1 96.12 124 SER B C 1
ATOM 1996 O O . SER B 1 124 ? -10.719 9.891 -11.078 1 96.12 124 SER B O 1
ATOM 1998 N N . SER B 1 125 ? -10.5 8.219 -9.57 1 96.56 125 SER B N 1
ATOM 1999 C CA . SER B 1 125 ? -10.781 9.102 -8.445 1 96.56 125 SER B CA 1
ATOM 2000 C C . SER B 1 125 ? -9.562 9.242 -7.535 1 96.56 125 SER B C 1
ATOM 2002 O O . SER B 1 125 ? -9.523 10.125 -6.676 1 96.56 125 SER B O 1
ATOM 2004 N N . SER B 1 126 ? -8.672 8.414 -7.73 1 96.94 126 SER B N 1
ATOM 2005 C CA . SER B 1 126 ? -7.488 8.391 -6.871 1 96.94 126 SER B CA 1
ATOM 2006 C C . SER B 1 126 ? -6.215 8.172 -7.688 1 96.94 126 SER B C 1
ATOM 2008 O O . SER B 1 126 ? -6.102 7.191 -8.422 1 96.94 126 SER B O 1
ATOM 2010 N N . ALA B 1 127 ? -5.289 9.102 -7.605 1 97.56 127 ALA B N 1
ATOM 2011 C CA . ALA B 1 127 ? -3.996 8.977 -8.273 1 97.56 127 ALA B CA 1
ATOM 2012 C C . ALA B 1 127 ? -3.057 8.07 -7.492 1 97.56 127 ALA B C 1
ATOM 2014 O O . ALA B 1 127 ? -3.24 7.863 -6.289 1 97.56 127 ALA B O 1
ATOM 2015 N N . ARG B 1 128 ? -2.137 7.461 -8.195 1 98.12 128 ARG B N 1
ATOM 2016 C CA . ARG B 1 128 ? -1.083 6.617 -7.641 1 98.12 128 ARG B CA 1
ATOM 2017 C C . ARG B 1 128 ? 0.294 7.098 -8.094 1 98.12 128 ARG B C 1
ATOM 2019 O O . ARG B 1 128 ? 0.702 6.852 -9.227 1 98.12 128 ARG B O 1
ATOM 2026 N N . PHE B 1 129 ? 1.002 7.738 -7.191 1 98.44 129 PHE B N 1
ATOM 2027 C CA . PHE B 1 129 ? 2.312 8.312 -7.473 1 98.44 129 PHE B CA 1
ATOM 2028 C C . PHE B 1 129 ? 3.424 7.383 -7 1 98.44 129 PHE B C 1
ATOM 2030 O O . PHE B 1 129 ? 3.375 6.863 -5.883 1 98.44 129 PHE B O 1
ATOM 2037 N N . VAL B 1 130 ? 4.434 7.18 -7.855 1 98.56 130 VAL B N 1
ATOM 2038 C CA . VAL B 1 130 ? 5.566 6.328 -7.5 1 98.56 130 VAL B CA 1
ATOM 2039 C C . VAL B 1 130 ? 6.875 7.043 -7.832 1 98.56 130 VAL B C 1
ATOM 2041 O O . VAL B 1 130 ? 6.965 7.754 -8.836 1 98.56 130 VAL B O 1
ATOM 2044 N N . LYS B 1 131 ? 7.844 6.902 -6.992 1 98.5 131 LYS B N 1
ATOM 2045 C CA . LYS B 1 131 ? 9.203 7.391 -7.199 1 98.5 131 LYS B CA 1
ATOM 2046 C C . LYS B 1 131 ? 10.227 6.301 -6.91 1 98.5 131 LYS B C 1
ATOM 2048 O O . LYS B 1 131 ? 10.391 5.883 -5.762 1 98.5 131 LYS B O 1
ATOM 2053 N N . PRO B 1 132 ? 10.93 5.754 -7.953 1 97.62 132 PRO B N 1
ATOM 2054 C CA . PRO B 1 132 ? 12.016 4.801 -7.703 1 97.62 132 PRO B CA 1
ATOM 2055 C C . PRO B 1 132 ? 13.211 5.445 -7.008 1 97.62 132 PRO B C 1
ATOM 2057 O O . PRO B 1 132 ? 13.516 6.617 -7.246 1 97.62 132 PRO B O 1
ATOM 2060 N N . PHE B 1 133 ? 13.766 4.676 -6.062 1 95.94 133 PHE B N 1
ATOM 2061 C CA . PHE B 1 133 ? 15.023 5.117 -5.473 1 95.94 133 PHE B CA 1
ATOM 2062 C C . PHE B 1 133 ? 16.203 4.688 -6.336 1 95.94 133 PHE B C 1
ATOM 2064 O O . PHE B 1 133 ? 16.219 3.576 -6.867 1 95.94 133 PHE B O 1
ATOM 2071 N N . THR B 1 134 ? 16.891 5.621 -6.891 1 81.19 134 THR B N 1
ATOM 2072 C CA . THR B 1 134 ? 18.062 5.277 -7.703 1 81.19 134 THR B CA 1
ATOM 2073 C C . THR B 1 134 ? 19.094 4.512 -6.879 1 81.19 134 THR B C 1
ATOM 2075 O O . THR B 1 134 ? 19.328 4.836 -5.715 1 81.19 134 THR B O 1
ATOM 2078 N N . THR B 1 135 ? 19.359 3.248 -7.094 1 59.94 135 THR B N 1
ATOM 2079 C CA . THR B 1 135 ? 20.469 2.518 -6.477 1 59.94 135 THR B CA 1
ATOM 2080 C C . THR B 1 135 ? 21.797 3.203 -6.758 1 59.94 135 THR B C 1
ATOM 2082 O O . THR B 1 135 ? 22.125 3.488 -7.914 1 59.94 135 THR B O 1
ATOM 2085 N N . GLY B 1 136 ? 22.234 4.227 -5.945 1 44.78 136 GLY B N 1
ATOM 2086 C CA . GLY B 1 136 ? 23.609 4.641 -6.207 1 44.78 136 GLY B CA 1
ATOM 2087 C C . GLY B 1 136 ? 24.547 3.479 -6.469 1 44.78 136 GLY B C 1
ATOM 2088 O O . GLY B 1 136 ? 24.25 2.344 -6.082 1 44.78 136 GLY B O 1
#

pLDDT: mean 95.34, std 6.2, range [44.75, 98.81]

Foldseek 3Di:
DVLVQVQVVVQVDRDDPVVVVVVVVVQVPDPQKDWDFDDDVNHTFKIWIWGKDADDVDGFIEIETEDITGHPVCPPPCRRVVRVVVNVVVRVVRGHPYYDYDDDPVPVVVVVVVVVVPDDDCCVPDPDDDDDDPPD/DVLVQVQVVVQVDRDDPVVVVVVVVVQVPDPQKDWDFDDDVNHTFKIWIWGKDADDVDGFIEIETEDITGHPVCPPPCRRVVRVVVNVVVRVVRGHPYYDYDDDPVPVVVVVVVVVVPDDDCCVPDPDDDDDDPPD